Protein AF-A0A924C549-F1 (afdb_monomer_lite)

Sequence (255 aa):
GLKYELFNLVKAETLQNKDELIIRLKRIVLPNIKIVLTGKGKVGMGAKEMLDGMKMTQVSPSDFLNKIYSQPVYTQIDVLDYNKRTDNLQLDNGDFYINPTQYISDFEKYTKVADVFIAGHFYGNDAPFILTREMLLKSDCKIKVVADISCDTNGPVACTIKASTIADPIFGYLPATNSEVSYTHPGAVVVMSVDNLPCELPKDASEGFGEMFMKYVIPAFFNDDKDGILARAQITKDGKLTPRFAYLQDYVDGK

Radius of gyration: 20.81 Å; chains: 1; bounding box: 57×50×58 Å

Foldseek 3Di:
DPQVPQDDDDQLLVDQAPVRVLVRLCPGADFAFEEEEEDPDPQSVVVVVSCVSNVAAEDELVCQLPDGDRGHHYYYDYDPSFKAFPVRDDDDVVCCVVCQQRIETNLLSVQLRHQEYEYRHDDDPNHYQHADLVSLPDPSGNHQEYEYACLPQCPSHLQSPDADESVGQKWWAASVVRDTDHSNPPRTRIYGRHPPVCSSRVPVSVVVVVVCCVVPPVVCVVPVNVVCPVVVVDQDDPRDGDPVNVVCVCVVVVD

Structure (mmCIF, N/CA/C/O backbone):
data_AF-A0A924C549-F1
#
_entry.id   AF-A0A924C549-F1
#
loop_
_atom_site.group_PDB
_atom_site.id
_atom_site.type_symbol
_atom_site.label_atom_id
_atom_site.label_alt_id
_atom_site.label_comp_id
_atom_site.label_asym_id
_atom_site.label_entity_id
_atom_site.label_seq_id
_atom_site.pdbx_PDB_ins_code
_atom_site.Cartn_x
_atom_site.Cartn_y
_atom_site.Cartn_z
_atom_site.occupancy
_atom_site.B_iso_or_equiv
_atom_site.auth_seq_id
_atom_site.auth_comp_id
_atom_site.auth_asym_id
_atom_site.auth_atom_id
_atom_site.pdbx_PDB_model_num
ATOM 1 N N . GLY A 1 1 ? -9.778 -12.224 8.291 1.00 91.25 1 GLY A N 1
ATOM 2 C CA . GLY A 1 1 ? -9.596 -13.663 8.523 1.00 91.25 1 GLY A CA 1
ATOM 3 C C . GLY A 1 1 ? -8.791 -13.873 9.781 1.00 91.25 1 GLY A C 1
ATOM 4 O O . GLY A 1 1 ? -9.329 -13.632 10.850 1.00 91.25 1 GLY A O 1
ATOM 5 N N . LEU A 1 2 ? -7.505 -14.205 9.637 1.00 92.69 2 LEU A N 1
ATOM 6 C CA . LEU A 1 2 ? -6.631 -14.745 10.692 1.00 92.69 2 LEU A CA 1
ATOM 7 C C . LEU A 1 2 ? -6.657 -14.003 12.036 1.00 92.69 2 LEU A C 1
ATOM 9 O O . LEU A 1 2 ? -6.949 -14.625 13.046 1.00 92.69 2 LEU A O 1
ATOM 13 N N . LYS A 1 3 ? -6.430 -12.681 12.060 1.00 93.94 3 LYS A N 1
ATOM 14 C CA . LYS A 1 3 ? -6.370 -11.905 13.318 1.00 93.94 3 LYS A CA 1
ATOM 15 C C . LYS A 1 3 ? -7.621 -12.050 14.204 1.00 93.94 3 LYS A C 1
ATOM 17 O O . LYS A 1 3 ? -7.514 -11.991 15.422 1.00 93.94 3 LYS A O 1
ATOM 22 N N . TYR A 1 4 ? -8.790 -12.171 13.582 1.00 94.62 4 TYR A N 1
ATOM 23 C CA . TYR A 1 4 ? -10.094 -12.134 14.250 1.00 94.62 4 TYR A CA 1
ATOM 24 C C . TYR A 1 4 ? -10.895 -13.427 14.055 1.00 94.62 4 TYR A C 1
ATOM 26 O O . TYR A 1 4 ? -12.080 -13.451 14.361 1.00 94.62 4 TYR A O 1
ATOM 34 N N . GLU A 1 5 ? -10.283 -14.456 13.461 1.00 93.75 5 GLU A N 1
ATOM 35 C CA . GLU A 1 5 ? -10.901 -15.763 13.192 1.00 93.75 5 GLU A CA 1
ATOM 36 C C . GLU A 1 5 ? -12.244 -15.697 12.428 1.00 93.75 5 GLU A C 1
ATOM 38 O O . GLU A 1 5 ? -13.093 -16.573 12.535 1.00 93.75 5 GLU A O 1
ATOM 43 N N . LEU A 1 6 ? -12.443 -14.654 11.611 1.00 93.75 6 LEU A N 1
ATOM 44 C CA . LEU A 1 6 ? -13.744 -14.375 10.977 1.00 93.75 6 LEU A CA 1
ATOM 45 C C . LEU A 1 6 ? -14.068 -15.278 9.781 1.00 93.75 6 LEU A C 1
ATOM 47 O O . LEU A 1 6 ? -15.230 -15.517 9.471 1.00 93.75 6 LEU A O 1
ATOM 51 N N . PHE A 1 7 ? -13.043 -15.693 9.042 1.00 93.56 7 PHE A N 1
ATOM 52 C CA . PHE A 1 7 ? -13.176 -16.496 7.830 1.00 93.56 7 PHE A CA 1
ATOM 53 C C . PHE A 1 7 ? -11.830 -17.109 7.461 1.00 93.56 7 PHE A C 1
ATOM 55 O O . PHE A 1 7 ? -10.775 -16.553 7.792 1.00 93.56 7 PHE A O 1
ATOM 62 N N . ASN A 1 8 ? -11.890 -18.203 6.705 1.00 90.31 8 ASN A N 1
ATOM 63 C CA . ASN A 1 8 ? -10.742 -18.801 6.046 1.00 90.31 8 ASN A CA 1
ATOM 64 C C . ASN A 1 8 ? -10.829 -18.552 4.536 1.00 90.31 8 ASN A C 1
ATOM 66 O O . ASN A 1 8 ? -11.883 -18.751 3.930 1.00 90.31 8 ASN A O 1
ATOM 70 N N . LEU A 1 9 ? -9.725 -18.121 3.939 1.00 90.75 9 LEU A N 1
ATOM 71 C CA . LEU A 1 9 ? -9.578 -17.958 2.498 1.00 90.75 9 LEU A CA 1
ATOM 72 C C . LEU A 1 9 ? -8.351 -18.765 2.094 1.00 90.75 9 LEU A C 1
ATOM 74 O O . LEU A 1 9 ? -7.314 -18.678 2.747 1.00 90.75 9 LEU A O 1
ATOM 78 N N . VAL A 1 10 ? -8.479 -19.573 1.046 1.00 90.31 10 VAL A N 1
ATOM 79 C CA . VAL A 1 10 ? -7.321 -20.295 0.514 1.00 90.31 10 VAL A CA 1
ATOM 80 C C . VAL A 1 10 ? -6.278 -19.310 -0.019 1.00 90.31 10 VAL A C 1
ATOM 82 O O . VAL A 1 10 ? -6.622 -18.185 -0.388 1.00 90.31 10 VAL A O 1
ATOM 85 N N . LYS A 1 11 ? -5.021 -19.742 -0.113 1.00 89.31 11 LYS A N 1
ATOM 86 C CA . LYS A 1 11 ? -3.977 -18.930 -0.744 1.00 89.31 11 LYS A CA 1
ATOM 87 C C . LYS A 1 11 ? -4.307 -18.662 -2.213 1.00 89.31 11 LYS A C 1
ATOM 89 O O . LYS A 1 11 ? -4.828 -19.553 -2.894 1.00 89.31 11 LYS A O 1
ATOM 94 N N . ALA A 1 12 ? -4.006 -17.456 -2.689 1.00 91.19 12 ALA A N 1
ATOM 95 C CA . ALA A 1 12 ? -4.303 -17.061 -4.061 1.00 91.19 12 ALA A CA 1
ATOM 96 C C . ALA A 1 12 ? -3.488 -17.885 -5.069 1.00 91.19 12 ALA A C 1
ATOM 98 O O . ALA A 1 12 ? -4.057 -18.310 -6.070 1.00 91.19 12 ALA A O 1
ATOM 99 N N . GLU A 1 13 ? -2.249 -18.262 -4.728 1.00 87.06 13 GLU A N 1
ATOM 100 C CA . GLU A 1 13 ? -1.402 -19.145 -5.552 1.00 87.06 13 GLU A CA 1
ATOM 101 C C . GLU A 1 13 ? -2.037 -20.512 -5.886 1.00 87.06 13 GLU A C 1
ATOM 103 O O . GLU A 1 13 ? -1.639 -21.173 -6.843 1.00 87.06 13 GLU A O 1
ATOM 108 N N . THR A 1 14 ? -3.033 -20.955 -5.107 1.00 90.50 14 THR A N 1
ATOM 109 C CA . THR A 1 14 ? -3.749 -22.227 -5.338 1.00 90.50 14 THR A CA 1
ATOM 110 C C . THR A 1 14 ? -4.932 -22.096 -6.301 1.00 90.50 14 THR A C 1
ATOM 112 O O . THR A 1 14 ? -5.610 -23.085 -6.589 1.00 90.50 14 THR A O 1
ATOM 115 N N . LEU A 1 15 ? -5.218 -20.879 -6.762 1.00 92.50 15 LEU A N 1
ATOM 116 C CA . LEU A 1 15 ? -6.314 -20.550 -7.668 1.00 92.50 15 LEU A CA 1
ATOM 117 C C . LEU A 1 15 ? -5.815 -20.498 -9.105 1.00 92.50 15 LEU A C 1
ATOM 119 O O . LEU A 1 15 ? -4.659 -20.179 -9.369 1.00 92.50 15 LEU A O 1
ATOM 123 N N . GLN A 1 16 ? -6.702 -20.782 -10.054 1.00 90.81 16 GLN A N 1
ATOM 124 C CA . GLN A 1 16 ? -6.332 -20.782 -11.466 1.00 90.81 16 GLN A CA 1
ATOM 125 C C . GLN A 1 16 ? -6.085 -19.380 -12.015 1.00 90.81 16 GLN A C 1
ATOM 127 O O . GLN A 1 16 ? -5.255 -19.217 -12.910 1.00 90.81 16 GLN A O 1
ATOM 132 N N . ASN A 1 17 ? -6.864 -18.403 -11.548 1.00 92.12 17 ASN A N 1
ATOM 133 C CA . ASN A 1 17 ? -6.815 -17.031 -12.027 1.00 92.12 17 ASN A CA 1
ATOM 134 C C . ASN A 1 17 ? -7.483 -16.048 -11.053 1.00 92.12 17 ASN A C 1
ATOM 136 O O . ASN A 1 17 ? -8.135 -16.429 -10.071 1.00 92.12 17 ASN A O 1
ATOM 140 N N . LYS A 1 18 ? -7.368 -14.761 -11.380 1.00 92.81 18 LYS A N 1
ATOM 141 C CA . LYS A 1 18 ? -8.035 -13.661 -10.673 1.00 92.81 18 LYS A CA 1
ATOM 142 C C . LYS A 1 18 ? -9.558 -13.828 -10.564 1.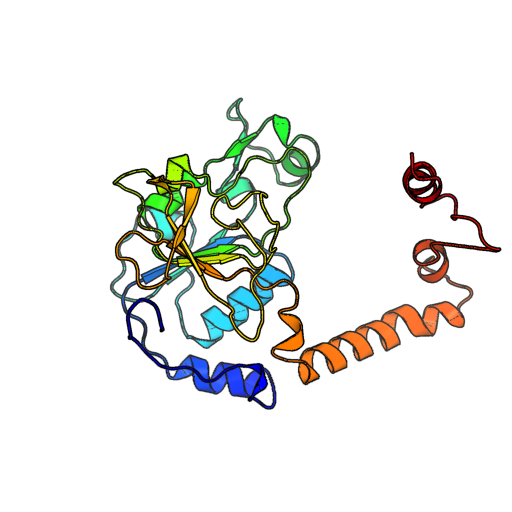00 92.81 18 LYS A C 1
ATOM 144 O O . LYS A 1 18 ? -10.133 -13.511 -9.523 1.00 92.81 18 LYS A O 1
ATOM 149 N N . ASP A 1 19 ? -10.233 -14.320 -11.601 1.00 93.25 19 ASP A N 1
ATOM 150 C CA . ASP A 1 19 ? -11.698 -14.461 -11.585 1.00 93.25 19 ASP A CA 1
ATOM 151 C C . ASP A 1 19 ? -12.162 -15.463 -10.520 1.00 93.25 19 ASP A C 1
ATOM 153 O O . ASP A 1 19 ? -13.130 -15.215 -9.792 1.00 93.25 19 ASP A O 1
ATOM 157 N N . GLU A 1 20 ? -11.437 -16.571 -10.364 1.00 94.81 20 GLU A N 1
ATOM 158 C CA . GLU A 1 20 ? -11.688 -17.552 -9.313 1.00 94.81 20 GLU A CA 1
ATOM 159 C C . GLU A 1 20 ? -11.471 -16.960 -7.912 1.00 94.81 20 GLU A C 1
ATOM 161 O O . GLU A 1 20 ? -12.276 -17.209 -7.004 1.00 94.81 20 GLU A O 1
ATOM 166 N N . LEU A 1 21 ? -10.441 -16.122 -7.739 1.00 94.56 21 LEU A N 1
ATOM 167 C CA . LEU A 1 21 ? -10.219 -15.370 -6.500 1.00 94.56 21 LEU A CA 1
ATOM 168 C C . LEU A 1 21 ? -11.413 -14.472 -6.182 1.00 94.56 21 LEU A C 1
ATOM 170 O O . LEU A 1 21 ? -11.965 -14.551 -5.082 1.00 94.56 21 LEU A O 1
ATOM 174 N N . ILE A 1 22 ? -11.876 -13.684 -7.152 1.00 94.31 22 ILE A N 1
ATOM 175 C CA . ILE A 1 22 ? -13.033 -12.797 -6.986 1.00 94.31 22 ILE A CA 1
ATOM 176 C C . ILE A 1 22 ? -14.292 -13.597 -6.619 1.00 94.31 22 ILE A C 1
ATOM 178 O O . ILE A 1 22 ? -15.054 -13.179 -5.745 1.00 94.31 22 ILE A O 1
ATOM 182 N N . ILE A 1 23 ? -14.523 -14.768 -7.225 1.00 94.81 23 ILE A N 1
ATOM 183 C CA . ILE A 1 23 ? -15.657 -15.645 -6.876 1.00 94.81 23 ILE A CA 1
ATOM 184 C C . ILE A 1 23 ? -15.608 -16.067 -5.402 1.00 94.81 23 ILE A C 1
ATOM 186 O O . ILE A 1 23 ? -16.654 -16.119 -4.747 1.00 94.81 23 ILE A O 1
ATOM 190 N N . ARG A 1 24 ? -14.419 -16.360 -4.865 1.00 93.88 24 ARG A N 1
ATOM 191 C CA . ARG A 1 24 ? -14.241 -16.742 -3.454 1.00 93.88 24 ARG A CA 1
ATOM 192 C C . ARG A 1 24 ? -14.393 -15.539 -2.525 1.00 93.88 24 ARG A C 1
ATOM 194 O O . ARG A 1 24 ? -15.115 -15.642 -1.535 1.00 93.88 24 ARG A O 1
ATOM 201 N N . LEU A 1 25 ? -13.815 -14.393 -2.886 1.00 94.50 25 LEU A N 1
ATOM 202 C CA . LEU A 1 25 ? -13.941 -13.133 -2.146 1.00 94.50 25 LEU A CA 1
ATOM 203 C C . LEU A 1 25 ? -15.405 -12.697 -1.980 1.00 94.50 25 LEU A C 1
ATOM 205 O O . LEU A 1 25 ? -15.805 -12.303 -0.887 1.00 94.50 25 LEU A O 1
ATOM 209 N N . LYS A 1 26 ? -16.240 -12.872 -3.015 1.00 94.12 26 LYS A N 1
ATOM 210 C CA . LYS A 1 26 ? -17.685 -12.557 -2.988 1.00 94.12 26 LYS A CA 1
ATOM 211 C C . LYS A 1 26 ? -18.490 -13.306 -1.921 1.00 94.12 26 LYS A C 1
ATOM 213 O O . LYS A 1 26 ? -19.620 -12.905 -1.643 1.00 94.12 26 LYS A O 1
ATOM 218 N N . ARG A 1 27 ? -17.974 -14.420 -1.389 1.00 93.25 27 ARG A N 1
ATOM 219 C CA . ARG A 1 27 ? -18.657 -15.255 -0.383 1.00 93.25 27 ARG A CA 1
ATOM 220 C C . ARG A 1 27 ? -18.365 -14.813 1.049 1.00 93.25 27 ARG A C 1
ATOM 222 O O . ARG A 1 27 ? -19.022 -15.292 1.968 1.00 93.25 27 ARG A O 1
ATOM 229 N N . ILE A 1 28 ? -17.378 -13.941 1.244 1.00 93.50 28 ILE A N 1
ATOM 230 C CA . ILE A 1 28 ? -16.971 -13.477 2.567 1.00 93.50 28 ILE A CA 1
ATOM 231 C C . ILE A 1 28 ? -17.963 -12.423 3.056 1.00 93.50 28 ILE A C 1
ATOM 233 O O . ILE A 1 28 ? -18.225 -11.435 2.375 1.00 93.50 28 ILE A O 1
ATOM 237 N N . VAL A 1 29 ? -18.472 -12.618 4.271 1.00 91.56 29 VAL A N 1
ATOM 238 C CA . VAL A 1 29 ? -19.253 -11.609 4.989 1.00 91.56 29 VAL A CA 1
ATOM 239 C C . VAL A 1 29 ? -18.323 -10.913 5.973 1.00 91.56 29 VAL A C 1
ATOM 241 O O . VAL A 1 29 ? -17.778 -11.544 6.878 1.00 91.56 29 VAL A O 1
ATOM 244 N N . LEU A 1 30 ? -18.114 -9.613 5.775 1.00 93.25 30 LEU A N 1
ATOM 245 C CA . LEU A 1 30 ? -17.305 -8.796 6.672 1.00 93.25 30 LEU A CA 1
ATOM 246 C C . LEU A 1 30 ? -18.186 -8.122 7.732 1.00 93.25 30 LEU A C 1
ATOM 248 O O . LEU A 1 30 ? -19.303 -7.705 7.415 1.00 93.25 30 LEU A O 1
ATOM 252 N N . PRO A 1 31 ? -17.683 -7.959 8.969 1.00 94.19 31 PRO A N 1
ATOM 253 C CA . PRO A 1 31 ? -18.307 -7.072 9.939 1.00 94.19 31 PRO A CA 1
ATOM 254 C C . PRO A 1 31 ? -18.186 -5.609 9.489 1.00 94.19 31 PRO A C 1
ATOM 256 O O . PRO A 1 31 ? -17.565 -5.295 8.472 1.00 94.19 31 PRO A O 1
ATOM 259 N N . ASN A 1 32 ? -18.763 -4.699 10.272 1.00 94.44 32 ASN A N 1
ATOM 260 C CA . ASN A 1 32 ? -18.754 -3.263 9.993 1.00 94.44 32 ASN A CA 1
ATOM 261 C C . ASN A 1 32 ? -17.359 -2.677 10.223 1.00 94.44 32 ASN A C 1
ATOM 263 O O . ASN A 1 32 ? -17.087 -2.107 11.276 1.00 94.44 32 ASN A O 1
ATOM 267 N N . ILE A 1 33 ? -16.484 -2.860 9.238 1.00 97.19 33 ILE A N 1
ATOM 268 C CA . ILE A 1 33 ? -15.115 -2.352 9.236 1.00 97.19 33 ILE A CA 1
ATOM 269 C C . ILE A 1 33 ? -14.951 -1.225 8.227 1.00 97.19 33 ILE A C 1
ATOM 271 O O . ILE A 1 33 ? -15.616 -1.180 7.186 1.00 97.19 33 ILE A O 1
ATOM 275 N N . LYS A 1 34 ? -14.018 -0.334 8.536 1.00 98.69 34 LYS A N 1
ATOM 276 C CA . LYS A 1 34 ? -13.586 0.761 7.678 1.00 98.69 34 LYS A CA 1
ATOM 277 C C . LYS A 1 34 ? -12.177 0.499 7.165 1.00 98.69 34 LYS A C 1
ATOM 279 O O . LYS A 1 34 ? -11.237 0.379 7.951 1.00 98.69 34 LYS A O 1
ATOM 284 N N . ILE A 1 35 ? -12.029 0.456 5.843 1.00 98.81 35 ILE A N 1
ATOM 285 C CA . ILE A 1 35 ? -10.734 0.278 5.178 1.00 98.81 35 ILE A CA 1
ATOM 286 C C . ILE A 1 35 ? -10.315 1.589 4.512 1.00 98.81 35 ILE A C 1
ATOM 288 O O . ILE A 1 35 ? -11.048 2.139 3.691 1.00 98.81 35 ILE A O 1
ATOM 292 N N . VAL A 1 36 ? -9.131 2.092 4.852 1.00 98.88 36 VAL A N 1
ATOM 293 C CA . VAL A 1 36 ? -8.505 3.201 4.124 1.00 98.88 36 VAL A CA 1
ATOM 294 C C . VAL A 1 36 ? -7.473 2.634 3.153 1.00 98.88 36 VAL A C 1
ATOM 296 O O . VAL A 1 36 ? -6.552 1.930 3.559 1.00 98.88 36 VAL A O 1
ATOM 299 N N . LEU A 1 37 ? -7.646 2.910 1.863 1.00 98.81 37 LEU A N 1
ATOM 300 C CA . LEU A 1 37 ? -6.738 2.511 0.789 1.00 98.81 37 LEU A CA 1
ATOM 301 C C . LEU A 1 37 ? -6.054 3.758 0.233 1.00 98.81 37 LEU A C 1
ATOM 303 O O . LEU A 1 37 ? -6.730 4.699 -0.172 1.00 98.81 37 LEU A O 1
ATOM 307 N N . THR A 1 38 ? -4.726 3.765 0.184 1.00 98.19 38 THR A N 1
ATOM 308 C CA . THR A 1 38 ? -3.965 4.861 -0.442 1.00 98.19 38 THR A CA 1
ATOM 309 C C . THR A 1 38 ? -3.583 4.532 -1.879 1.00 98.19 38 THR A C 1
ATOM 311 O O . THR A 1 38 ? -3.322 3.376 -2.209 1.00 98.19 38 THR A O 1
ATOM 314 N N . GLY A 1 39 ? -3.501 5.569 -2.712 1.00 95.81 39 GLY A N 1
ATOM 315 C CA . GLY A 1 39 ? -2.996 5.494 -4.078 1.00 95.81 39 GLY A CA 1
ATOM 316 C C . GLY A 1 39 ? -4.082 5.223 -5.118 1.00 95.81 39 GLY A C 1
ATOM 317 O O . GLY A 1 39 ? -4.947 4.363 -4.953 1.00 95.81 39 GLY A O 1
ATOM 318 N N . LYS A 1 40 ? -4.012 5.962 -6.230 1.00 95.62 40 LYS A N 1
ATOM 319 C CA . LYS A 1 40 ? -4.902 5.828 -7.401 1.00 95.62 40 LYS A CA 1
ATOM 320 C C . LYS A 1 40 ? -4.183 5.317 -8.658 1.00 95.62 40 LYS A C 1
ATOM 322 O O . LYS A 1 40 ? -4.756 5.299 -9.742 1.00 95.62 40 LYS A O 1
ATOM 327 N N . GLY A 1 41 ? -2.924 4.898 -8.512 1.00 94.00 41 GLY A N 1
ATOM 328 C CA . GLY A 1 41 ? -2.155 4.230 -9.563 1.00 94.00 41 GLY A CA 1
ATOM 329 C C . GLY A 1 41 ? -2.523 2.750 -9.719 1.00 94.00 41 GLY A C 1
ATOM 330 O O . GLY A 1 41 ? -3.470 2.261 -9.107 1.00 94.00 41 GLY A O 1
ATOM 331 N N . LYS A 1 42 ? -1.736 2.008 -10.510 1.00 92.81 42 LYS A N 1
ATOM 332 C CA . LYS A 1 42 ? -1.996 0.589 -10.829 1.00 92.81 42 LYS A CA 1
ATOM 333 C C . LYS A 1 42 ? -2.171 -0.293 -9.585 1.00 92.81 42 LYS A C 1
ATOM 335 O O . LYS A 1 42 ? -3.104 -1.084 -9.539 1.00 92.81 42 LYS A O 1
ATOM 340 N N . VAL A 1 43 ? -1.308 -0.120 -8.581 1.00 93.56 43 VAL A N 1
ATOM 341 C CA . VAL A 1 43 ? -1.341 -0.897 -7.330 1.00 93.56 43 VAL A CA 1
ATOM 342 C C . VAL A 1 43 ? -2.631 -0.633 -6.552 1.00 93.56 43 VAL A C 1
ATOM 344 O O . VAL A 1 43 ? -3.389 -1.562 -6.281 1.00 93.56 43 VAL A O 1
ATOM 347 N N . GLY A 1 44 ? -2.926 0.637 -6.257 1.00 96.44 44 GLY A N 1
ATOM 348 C CA . GLY A 1 44 ? -4.163 1.019 -5.576 1.00 96.44 44 GLY A CA 1
ATOM 349 C C . GLY A 1 44 ? -5.421 0.588 -6.336 1.00 96.44 44 GLY A C 1
ATOM 350 O O . GLY A 1 44 ? -6.374 0.114 -5.725 1.00 96.44 44 GLY A O 1
ATOM 351 N N . MET A 1 45 ? -5.419 0.657 -7.670 1.00 96.94 45 MET A N 1
ATOM 352 C CA . MET A 1 45 ? -6.537 0.166 -8.483 1.00 96.94 45 MET A CA 1
ATOM 353 C C . MET A 1 45 ? -6.704 -1.359 -8.422 1.00 96.94 45 MET A C 1
ATOM 355 O O . MET A 1 45 ? -7.838 -1.827 -8.365 1.00 96.94 45 MET A O 1
ATOM 359 N N . GLY A 1 46 ? -5.613 -2.128 -8.363 1.00 95.19 46 GLY A N 1
ATOM 360 C CA . GLY A 1 46 ? -5.672 -3.577 -8.139 1.00 95.19 46 GLY A CA 1
ATOM 361 C C . GLY A 1 46 ? -6.240 -3.933 -6.760 1.00 95.19 46 GLY A C 1
ATOM 362 O O . GLY A 1 46 ? -7.117 -4.786 -6.647 1.00 95.19 46 GLY A O 1
ATOM 363 N N . ALA A 1 47 ? -5.824 -3.222 -5.707 1.00 97.00 47 ALA A N 1
ATOM 364 C CA . ALA A 1 47 ? -6.400 -3.393 -4.371 1.00 97.00 47 ALA A CA 1
ATOM 365 C C . ALA A 1 47 ? -7.895 -3.026 -4.336 1.00 97.00 47 ALA A C 1
ATOM 367 O O . ALA A 1 47 ? -8.704 -3.748 -3.749 1.00 97.00 47 ALA A O 1
ATOM 368 N N . LYS A 1 48 ? -8.282 -1.936 -5.012 1.00 97.88 48 LYS A N 1
ATOM 369 C CA . LYS A 1 48 ? -9.684 -1.543 -5.191 1.00 97.88 48 LYS A CA 1
ATOM 370 C C . LYS A 1 48 ? -10.499 -2.634 -5.891 1.00 97.88 48 LYS A C 1
ATOM 372 O O . LYS A 1 48 ? -11.596 -2.931 -5.430 1.00 97.88 48 LYS A O 1
ATOM 377 N N . GLU A 1 49 ? -9.969 -3.263 -6.939 1.00 96.50 49 GLU A N 1
ATOM 378 C CA . GLU A 1 49 ? -10.649 -4.365 -7.635 1.00 96.50 49 GLU A CA 1
ATOM 379 C C . GLU A 1 49 ? -10.983 -5.522 -6.679 1.00 96.50 49 GLU A C 1
ATOM 381 O O . GLU A 1 49 ? -12.078 -6.084 -6.743 1.00 96.50 49 GLU A O 1
ATOM 386 N N . MET A 1 50 ? -10.087 -5.842 -5.739 1.00 96.06 50 MET A N 1
ATOM 387 C CA . MET A 1 50 ? -10.343 -6.873 -4.726 1.00 96.06 50 MET A CA 1
ATOM 388 C C . MET A 1 50 ? -11.436 -6.448 -3.735 1.00 96.06 50 MET A C 1
ATOM 390 O O . MET A 1 50 ? -12.331 -7.241 -3.439 1.00 96.06 50 MET A O 1
ATOM 394 N N . LEU A 1 51 ? -11.414 -5.197 -3.261 1.00 97.50 51 LEU A N 1
ATOM 395 C CA . LEU A 1 51 ? -12.441 -4.648 -2.358 1.00 97.50 51 LEU A CA 1
ATOM 396 C C . LEU A 1 51 ? -13.827 -4.598 -3.022 1.00 97.50 51 LEU A C 1
ATOM 398 O O . LEU A 1 51 ? -14.829 -4.975 -2.407 1.00 97.50 51 LEU A O 1
ATOM 402 N N . ASP A 1 52 ? -13.880 -4.201 -4.294 1.00 96.69 52 ASP A N 1
ATOM 403 C CA . ASP A 1 52 ? -15.096 -4.231 -5.112 1.00 96.69 52 ASP A CA 1
ATOM 404 C C . ASP A 1 52 ? -15.572 -5.675 -5.333 1.00 96.69 52 ASP A C 1
ATOM 406 O O . ASP A 1 52 ? -16.765 -5.972 -5.223 1.00 96.69 52 ASP A O 1
ATOM 410 N N . GLY A 1 53 ? -14.639 -6.604 -5.566 1.00 94.00 53 GLY A N 1
ATOM 411 C CA . GLY A 1 53 ? -14.899 -8.041 -5.629 1.00 94.00 53 GLY A CA 1
ATOM 412 C C . GLY A 1 53 ? -15.538 -8.583 -4.347 1.00 94.00 53 GLY A C 1
ATOM 413 O O . GLY A 1 53 ? -16.453 -9.400 -4.418 1.00 94.00 53 GLY A O 1
ATOM 414 N N . MET A 1 54 ? -15.146 -8.069 -3.180 1.00 95.06 54 MET A N 1
ATOM 415 C CA . MET A 1 54 ? -15.764 -8.372 -1.881 1.00 95.06 54 MET A CA 1
ATOM 416 C C . MET A 1 54 ? -17.112 -7.664 -1.649 1.00 95.06 54 MET A C 1
ATOM 418 O O . MET A 1 54 ? -17.709 -7.830 -0.587 1.00 95.06 54 MET A O 1
ATOM 422 N N . LYS A 1 55 ? -17.615 -6.893 -2.624 1.00 94.50 55 LYS A N 1
ATOM 423 C CA . LYS A 1 55 ? -18.847 -6.087 -2.540 1.00 94.50 55 LYS A CA 1
ATOM 424 C C . LYS A 1 55 ? -18.823 -5.037 -1.423 1.00 94.50 55 LYS A C 1
ATOM 426 O O . LYS A 1 55 ? -19.873 -4.674 -0.890 1.00 94.50 55 LYS A O 1
ATOM 431 N N . MET A 1 56 ? -17.642 -4.540 -1.057 1.00 96.69 56 MET A N 1
ATOM 432 C CA . MET A 1 56 ? -17.540 -3.436 -0.106 1.00 96.69 56 MET A CA 1
ATOM 433 C C . MET A 1 56 ? -17.987 -2.127 -0.758 1.00 96.69 56 MET A C 1
ATOM 435 O O . MET A 1 56 ? -17.696 -1.865 -1.923 1.00 96.69 56 MET A O 1
ATOM 439 N N . THR A 1 57 ? -18.685 -1.280 -0.002 1.00 97.69 57 THR A N 1
ATOM 440 C CA . THR A 1 57 ? -19.139 0.015 -0.528 1.00 97.69 57 THR A CA 1
ATOM 441 C C . THR A 1 57 ? -18.009 1.037 -0.455 1.00 97.69 57 THR A C 1
ATOM 443 O O . THR A 1 57 ? -17.499 1.319 0.631 1.00 97.69 57 THR A O 1
ATOM 446 N N . GLN A 1 58 ? -17.646 1.623 -1.598 1.00 98.50 58 GLN A N 1
ATOM 447 C CA . GLN A 1 58 ? -16.755 2.779 -1.629 1.00 98.50 58 GLN A CA 1
ATOM 448 C C . GLN A 1 58 ? -17.512 4.040 -1.199 1.00 98.50 58 GLN A C 1
ATOM 450 O O . GLN A 1 58 ? -18.600 4.318 -1.702 1.00 98.50 58 GLN A O 1
ATOM 455 N N . VAL A 1 59 ? -16.922 4.824 -0.303 1.00 98.69 59 VAL A N 1
ATOM 456 C CA . VAL A 1 59 ? -17.452 6.119 0.148 1.00 98.69 59 VAL A CA 1
ATOM 457 C C . VAL A 1 59 ? -16.419 7.224 -0.070 1.00 98.69 59 VAL A C 1
ATOM 459 O O . VAL A 1 59 ? -15.237 6.948 -0.277 1.00 98.69 59 VAL A O 1
ATOM 462 N N . SER A 1 60 ? -16.855 8.487 -0.044 1.00 98.62 60 SER A N 1
ATOM 463 C CA . SER A 1 60 ? -15.932 9.621 -0.170 1.00 98.62 60 SER A CA 1
ATOM 464 C C . SER A 1 60 ? -15.037 9.751 1.074 1.00 98.62 60 SER A C 1
ATOM 466 O O . SER A 1 60 ? -15.445 9.327 2.159 1.00 98.62 60 SER A O 1
ATOM 468 N N . PRO A 1 61 ? -13.849 10.381 0.979 1.00 98.56 61 PRO A N 1
ATOM 469 C CA . PRO A 1 61 ? -12.985 10.600 2.142 1.00 98.56 61 PRO A CA 1
ATOM 470 C C . PRO A 1 61 ? -13.684 11.366 3.275 1.00 98.56 61 PRO A C 1
ATOM 472 O O . PRO A 1 61 ? -13.573 10.988 4.440 1.00 98.56 61 PRO A O 1
ATOM 475 N N . SER A 1 62 ? -14.477 12.389 2.939 1.00 98.38 62 SER A N 1
ATOM 476 C CA . SER A 1 62 ? -15.264 13.142 3.925 1.00 98.38 62 SER A CA 1
ATOM 477 C C . SER A 1 62 ? -16.304 12.259 4.621 1.00 98.38 62 SER A C 1
ATOM 479 O O . SER A 1 62 ? -16.391 12.232 5.848 1.00 98.38 62 SER A O 1
ATOM 481 N N . ASP A 1 63 ? -17.058 11.471 3.855 1.00 98.56 63 ASP A N 1
ATOM 482 C CA . ASP A 1 63 ? -18.065 10.563 4.400 1.00 98.56 63 ASP A CA 1
ATOM 483 C C . ASP A 1 63 ? -17.441 9.431 5.226 1.00 98.56 63 ASP A C 1
ATOM 485 O O . ASP A 1 63 ? -18.016 8.992 6.224 1.00 98.56 63 ASP A O 1
ATOM 489 N N . PHE A 1 64 ? -16.255 8.960 4.842 1.00 98.75 64 PHE A N 1
ATOM 490 C CA . PHE A 1 64 ? -15.494 7.962 5.585 1.00 98.75 64 PHE A CA 1
ATOM 491 C C . PHE A 1 64 ? -15.095 8.466 6.976 1.00 98.75 64 PHE A C 1
ATOM 493 O O . PHE A 1 64 ? -15.197 7.718 7.952 1.00 98.75 64 PHE A O 1
ATOM 500 N N . LEU A 1 65 ? -14.680 9.732 7.075 1.00 98.62 65 LEU A N 1
ATOM 501 C CA . LEU A 1 65 ? -14.273 10.368 8.329 1.00 98.62 65 LEU A CA 1
ATOM 502 C C . LEU A 1 65 ? -15.470 10.707 9.227 1.00 98.62 65 LEU A C 1
ATOM 504 O O . LEU A 1 65 ? -15.386 10.532 10.440 1.00 98.62 65 LEU A O 1
ATOM 508 N N . ASN A 1 66 ? -16.587 11.144 8.639 1.00 98.38 66 ASN A N 1
ATOM 509 C CA . ASN A 1 66 ? -17.670 11.785 9.390 1.00 98.38 66 ASN A CA 1
ATOM 510 C C . ASN A 1 66 ? -18.913 10.910 9.632 1.00 98.38 66 ASN A C 1
ATOM 512 O O . ASN A 1 66 ? -19.718 11.240 10.501 1.00 98.38 66 ASN A O 1
ATOM 516 N N . LYS A 1 67 ? -19.108 9.805 8.897 1.00 98.06 67 LYS A N 1
ATOM 517 C CA . LYS A 1 67 ? -20.307 8.950 9.027 1.00 98.06 67 LYS A CA 1
ATOM 518 C C . LYS A 1 67 ? -20.016 7.626 9.727 1.00 98.06 67 LYS A C 1
ATOM 520 O O . LYS A 1 67 ? -18.913 7.085 9.646 1.00 98.06 67 LYS A O 1
ATOM 525 N N . ILE A 1 68 ? -21.031 7.071 10.383 1.00 95.88 68 ILE A N 1
ATOM 526 C CA . ILE A 1 68 ? -21.024 5.707 10.930 1.00 95.88 68 ILE A CA 1
ATOM 527 C C . ILE A 1 68 ? -21.794 4.809 9.960 1.00 95.88 68 ILE A C 1
ATOM 529 O O . ILE A 1 68 ? -22.835 5.210 9.446 1.00 95.88 68 ILE A O 1
ATOM 533 N N . TYR A 1 69 ? -21.286 3.601 9.717 1.00 96.94 69 TYR A N 1
ATOM 534 C CA . TYR A 1 69 ? -21.882 2.648 8.785 1.00 96.94 69 TYR A CA 1
ATOM 535 C C . TYR A 1 69 ? -22.251 1.354 9.497 1.00 96.94 69 TYR A C 1
ATOM 537 O O . TYR A 1 69 ? -21.521 0.876 10.363 1.00 96.94 69 TYR A O 1
ATOM 545 N N . SER A 1 70 ? -23.374 0.772 9.087 1.00 96.12 70 SER A N 1
ATOM 546 C CA . SER A 1 70 ? -23.837 -0.549 9.517 1.00 96.12 70 SER A CA 1
ATOM 547 C C . SER A 1 70 ? -23.403 -1.668 8.562 1.00 96.12 70 SER A C 1
ATOM 549 O O . SER A 1 70 ? -24.005 -2.737 8.570 1.00 96.12 70 SER A O 1
ATOM 551 N N . GLN A 1 71 ? -22.421 -1.393 7.702 1.00 96.69 71 GLN A N 1
ATOM 552 C CA . GLN A 1 71 ? -21.879 -2.304 6.696 1.00 96.69 71 GLN A CA 1
ATOM 553 C C . GLN A 1 71 ? -20.386 -2.000 6.477 1.00 96.69 71 GLN A C 1
ATOM 555 O O . GLN A 1 71 ? -19.955 -0.883 6.791 1.00 96.69 71 GLN A O 1
ATOM 560 N N . PRO A 1 72 ? -19.592 -2.939 5.933 1.00 97.75 72 PRO A N 1
ATOM 561 C CA . PRO A 1 72 ? -18.201 -2.679 5.578 1.00 97.75 72 PRO A CA 1
ATOM 562 C C . PRO A 1 72 ? -18.099 -1.612 4.481 1.00 97.75 72 PRO A C 1
ATOM 564 O O . PRO A 1 72 ? -18.756 -1.696 3.438 1.00 97.75 72 PRO A O 1
ATOM 567 N N . VAL A 1 73 ? -17.236 -0.621 4.699 1.00 98.69 73 VAL A N 1
ATOM 568 C CA . VAL A 1 73 ? -16.963 0.444 3.726 1.00 98.69 73 VAL A CA 1
ATOM 569 C C . VAL A 1 73 ? -15.470 0.642 3.538 1.00 98.69 73 VAL A C 1
ATOM 571 O O . VAL A 1 73 ? -14.665 0.360 4.430 1.00 98.69 73 VAL A O 1
ATOM 574 N N . TYR A 1 74 ? -15.096 1.185 2.388 1.00 98.81 74 TYR A N 1
ATOM 575 C CA . TYR A 1 74 ? -13.737 1.652 2.167 1.00 98.81 74 TYR A CA 1
ATOM 576 C C . TYR A 1 74 ? -13.715 3.033 1.520 1.00 98.81 74 TYR A C 1
ATOM 578 O O . TYR A 1 74 ? -14.676 3.458 0.880 1.00 98.81 74 TYR A O 1
ATOM 586 N N . THR A 1 75 ? -12.604 3.740 1.689 1.00 98.81 75 THR A N 1
ATOM 587 C CA . THR A 1 75 ? -12.286 4.942 0.915 1.00 98.81 75 THR A CA 1
ATOM 588 C C . THR A 1 75 ? -10.953 4.740 0.211 1.00 98.81 75 THR A C 1
ATOM 590 O O . THR A 1 75 ? -10.049 4.109 0.763 1.00 98.81 75 THR A O 1
ATOM 593 N N . GLN A 1 76 ? -10.835 5.271 -1.004 1.00 98.69 76 GLN A N 1
ATOM 594 C CA . GLN A 1 76 ? -9.576 5.323 -1.738 1.00 98.69 76 GLN A CA 1
ATOM 595 C C . GLN A 1 76 ? -9.105 6.774 -1.772 1.00 98.69 76 GLN A C 1
ATOM 597 O O . GLN A 1 76 ? -9.738 7.620 -2.408 1.00 98.69 76 GLN A O 1
ATOM 602 N N . ILE A 1 77 ? -8.011 7.043 -1.073 1.00 98.44 77 ILE A N 1
ATOM 603 C CA . ILE A 1 77 ? -7.464 8.381 -0.864 1.00 98.44 77 ILE A CA 1
ATOM 604 C C . ILE A 1 77 ? -6.206 8.599 -1.708 1.00 98.44 77 ILE A C 1
ATOM 606 O O . ILE A 1 77 ? -5.432 7.672 -1.962 1.00 98.44 77 ILE A O 1
ATOM 610 N N . ASP A 1 78 ? -6.026 9.830 -2.164 1.00 96.12 78 ASP A N 1
ATOM 611 C CA . ASP A 1 78 ? -4.884 10.290 -2.952 1.00 96.12 78 ASP A CA 1
ATOM 612 C C . ASP A 1 78 ? -3.964 11.201 -2.131 1.00 96.12 78 ASP A C 1
ATOM 614 O O . ASP A 1 78 ? -4.267 11.544 -0.993 1.00 96.12 78 ASP A O 1
ATOM 618 N N . VAL A 1 79 ? -2.830 11.598 -2.700 1.00 95.19 79 VAL A N 1
ATOM 619 C CA . VAL A 1 79 ? -1.728 12.244 -1.976 1.00 95.19 79 VAL A CA 1
ATOM 620 C C . VAL A 1 79 ? -2.128 13.476 -1.156 1.00 95.19 79 VAL A C 1
ATOM 622 O O . VAL A 1 79 ? -1.639 13.637 -0.041 1.00 95.19 79 VAL A O 1
ATOM 625 N N . LEU A 1 80 ? -3.063 14.297 -1.638 1.00 95.94 80 LEU A N 1
ATOM 626 C CA . LEU A 1 80 ? -3.555 15.484 -0.922 1.00 95.94 80 LEU A CA 1
ATOM 627 C C . LEU A 1 80 ? -4.680 15.191 0.080 1.00 95.94 80 LEU A C 1
ATOM 629 O O . LEU A 1 80 ? -5.005 16.028 0.917 1.00 95.94 80 LEU A O 1
ATOM 633 N N . ASP A 1 81 ? -5.264 13.994 0.053 1.00 97.38 81 ASP A N 1
ATOM 634 C CA . ASP A 1 81 ? -6.236 13.586 1.068 1.00 97.38 81 ASP A CA 1
ATOM 635 C C . ASP A 1 81 ? -5.551 13.301 2.416 1.00 97.38 81 ASP A C 1
ATOM 637 O O . ASP A 1 81 ? -6.221 13.326 3.456 1.00 97.38 81 ASP A O 1
ATOM 641 N N . TYR A 1 82 ? -4.241 13.016 2.409 1.00 96.56 82 TYR A N 1
ATOM 642 C CA . TYR A 1 82 ? -3.438 12.666 3.586 1.00 96.56 82 TYR A CA 1
ATOM 643 C C . TYR A 1 82 ? -2.132 13.459 3.743 1.00 96.56 82 TYR A C 1
ATOM 645 O O . TYR A 1 82 ? -1.374 13.178 4.669 1.00 96.56 82 TYR A O 1
ATOM 653 N N . ASN A 1 83 ? -1.891 14.472 2.912 1.00 96.81 83 ASN A N 1
ATOM 654 C CA . ASN A 1 83 ? -0.837 15.464 3.114 1.00 96.81 83 ASN A CA 1
ATOM 655 C C . ASN A 1 83 ? -1.435 16.865 3.061 1.00 96.81 83 ASN A C 1
ATOM 657 O O . ASN A 1 83 ? -2.341 17.131 2.275 1.00 96.81 83 ASN A O 1
ATOM 661 N N . LYS A 1 84 ? -0.893 17.776 3.865 1.00 96.00 84 LYS A N 1
ATOM 662 C CA . LYS A 1 84 ? -1.255 19.196 3.832 1.00 96.00 84 LYS A CA 1
ATOM 663 C C . LYS A 1 84 ? -0.011 20.060 3.803 1.00 96.00 84 LYS A C 1
ATOM 665 O O . LYS A 1 84 ? 0.976 19.740 4.466 1.00 96.00 84 LY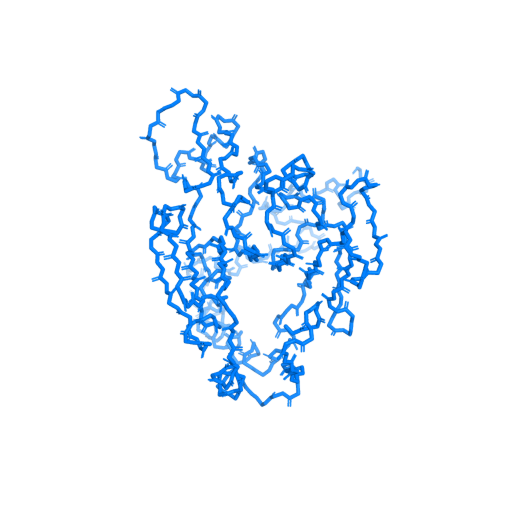S A O 1
ATOM 670 N N . ARG A 1 85 ? -0.068 21.165 3.064 1.00 95.94 85 ARG A N 1
ATOM 671 C CA . ARG A 1 85 ? 1.002 22.160 3.092 1.00 95.94 85 ARG A CA 1
ATOM 672 C C . ARG A 1 85 ? 1.086 22.812 4.464 1.00 95.94 85 ARG A C 1
ATOM 674 O O . ARG A 1 85 ? 0.072 23.070 5.112 1.00 95.94 85 ARG A O 1
ATOM 681 N N . THR A 1 86 ? 2.305 23.109 4.885 1.00 95.69 86 THR A N 1
ATOM 682 C CA . THR A 1 86 ? 2.599 23.792 6.155 1.00 95.69 86 THR A CA 1
ATOM 683 C C . THR A 1 86 ? 2.120 25.245 6.187 1.00 95.69 86 THR A C 1
ATOM 685 O O . THR A 1 86 ? 1.784 25.753 7.254 1.00 95.69 86 THR A O 1
ATOM 688 N N . ASP A 1 87 ? 2.023 25.892 5.025 1.00 95.25 87 ASP A N 1
ATOM 689 C CA . ASP A 1 87 ? 1.511 27.258 4.849 1.00 95.25 87 ASP A CA 1
ATOM 690 C C . ASP A 1 87 ? -0.017 27.329 4.646 1.00 95.25 87 ASP A C 1
ATOM 692 O O . ASP A 1 87 ? -0.573 28.416 4.495 1.00 95.25 87 ASP A O 1
ATOM 696 N N . ASN A 1 88 ? -0.707 26.183 4.685 1.00 91.12 88 ASN A N 1
ATOM 697 C CA . ASN A 1 88 ? -2.145 26.021 4.440 1.00 91.12 88 ASN A CA 1
ATOM 698 C C . ASN A 1 88 ? -2.632 26.422 3.034 1.00 91.12 88 ASN A C 1
ATOM 700 O O . ASN A 1 88 ? -3.845 26.520 2.822 1.00 91.12 88 ASN A O 1
ATOM 704 N N . LEU A 1 89 ? -1.736 26.616 2.060 1.00 92.88 89 LEU A N 1
ATOM 705 C CA . LEU A 1 89 ? -2.150 26.778 0.667 1.00 92.88 89 LEU A CA 1
ATOM 706 C C . LEU A 1 89 ? -2.754 25.471 0.130 1.00 92.88 89 LEU A C 1
ATOM 708 O O . LEU A 1 89 ? -2.335 24.370 0.486 1.00 92.88 89 LEU A O 1
ATOM 712 N N . GLN A 1 90 ? -3.748 25.603 -0.748 1.00 92.00 90 GLN A N 1
ATOM 713 C CA . GLN A 1 90 ? -4.392 24.486 -1.442 1.00 92.00 90 GLN A CA 1
ATOM 714 C C . GLN A 1 90 ? -3.868 24.448 -2.876 1.00 92.00 90 GLN A C 1
ATOM 716 O O . GLN A 1 90 ? -4.343 25.193 -3.733 1.00 92.00 90 GLN A O 1
ATOM 721 N N . LEU A 1 91 ? -2.848 23.625 -3.105 1.00 94.62 91 LEU A N 1
ATOM 722 C CA . LEU A 1 91 ? -2.243 23.395 -4.418 1.00 94.62 91 LEU A CA 1
ATOM 723 C C . LEU A 1 91 ? -2.529 21.962 -4.881 1.00 94.62 91 LEU A C 1
ATOM 725 O O . LEU A 1 91 ? -3.162 21.190 -4.163 1.00 94.62 91 LEU A O 1
ATOM 729 N N . ASP A 1 92 ? -2.127 21.631 -6.105 1.00 95.19 92 ASP A N 1
ATOM 730 C CA . ASP A 1 92 ? -2.402 20.332 -6.715 1.00 95.19 92 ASP A CA 1
ATOM 731 C C . ASP A 1 92 ? -1.314 19.280 -6.424 1.00 95.19 92 ASP A C 1
ATOM 733 O O . ASP A 1 92 ? -0.291 19.539 -5.788 1.00 95.19 92 ASP A O 1
ATOM 737 N N . ASN A 1 93 ? -1.547 18.053 -6.900 1.00 93.81 93 ASN A N 1
ATOM 738 C CA . ASN A 1 93 ? -0.595 16.952 -6.755 1.00 93.81 93 ASN A CA 1
ATOM 739 C C . ASN A 1 93 ? 0.768 17.273 -7.404 1.00 93.81 93 ASN A C 1
ATOM 741 O O . ASN A 1 93 ? 1.787 16.752 -6.959 1.00 93.81 93 ASN A O 1
ATOM 745 N N . GLY A 1 94 ? 0.794 18.105 -8.453 1.00 94.94 94 GLY A N 1
ATOM 746 C CA . GLY A 1 94 ? 2.017 18.488 -9.156 1.00 94.94 94 GLY A CA 1
ATOM 747 C C . GLY A 1 94 ? 2.960 19.280 -8.259 1.00 94.94 94 GLY A C 1
ATOM 748 O O . GLY A 1 94 ? 4.155 18.988 -8.219 1.00 94.94 94 GLY A O 1
ATOM 749 N N . ASP A 1 95 ? 2.417 20.215 -7.480 1.00 96.19 95 ASP A N 1
ATOM 750 C CA . ASP A 1 95 ? 3.192 20.930 -6.467 1.00 96.19 95 ASP A CA 1
ATOM 751 C C . ASP A 1 95 ? 3.735 19.985 -5.385 1.00 96.19 95 ASP A C 1
ATOM 753 O O . ASP A 1 95 ? 4.914 20.079 -5.046 1.00 96.19 95 ASP A O 1
ATOM 757 N N . PHE A 1 96 ? 2.936 19.029 -4.897 1.00 95.75 96 PHE A N 1
ATOM 758 C CA . PHE A 1 96 ? 3.420 18.031 -3.935 1.00 95.75 96 PHE A CA 1
ATOM 759 C C . PHE A 1 96 ? 4.621 17.240 -4.473 1.00 95.75 96 PHE A C 1
ATOM 761 O O . PHE A 1 96 ? 5.589 17.024 -3.748 1.00 95.75 96 PHE A O 1
ATOM 768 N N . TYR A 1 97 ? 4.587 16.822 -5.742 1.00 93.69 97 TYR A N 1
ATOM 769 C CA . TYR A 1 97 ? 5.675 16.035 -6.333 1.00 93.69 97 TYR A CA 1
ATOM 770 C C . TYR A 1 97 ? 6.979 16.824 -6.494 1.00 93.69 97 TYR A C 1
ATOM 772 O O . TYR A 1 97 ? 8.049 16.221 -6.508 1.00 93.69 97 TYR A O 1
ATOM 780 N N . ILE A 1 98 ? 6.901 18.150 -6.622 1.00 95.25 98 ILE A N 1
ATOM 781 C CA . ILE A 1 98 ? 8.072 19.028 -6.758 1.00 95.25 98 ILE A CA 1
ATOM 782 C C . ILE A 1 98 ? 8.572 19.490 -5.383 1.00 95.25 98 ILE A C 1
ATOM 784 O O . ILE A 1 98 ? 9.778 1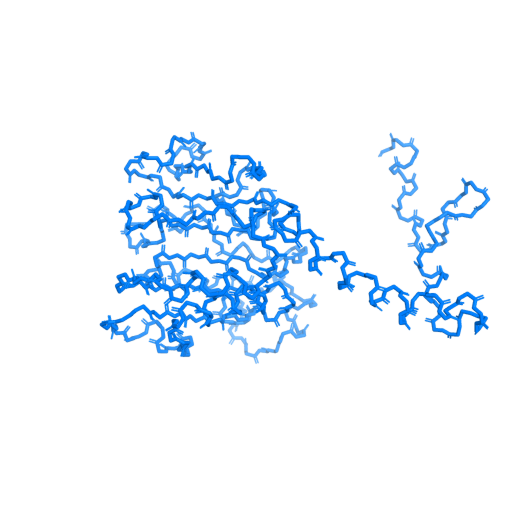9.596 -5.173 1.00 95.25 98 ILE A O 1
ATOM 788 N N . ASN A 1 99 ? 7.658 19.746 -4.444 1.00 95.56 99 ASN A N 1
ATOM 789 C CA . ASN A 1 99 ? 7.937 20.378 -3.154 1.00 95.56 99 ASN A CA 1
ATOM 790 C C . ASN A 1 99 ? 7.483 19.527 -1.946 1.00 95.56 99 ASN A C 1
ATOM 792 O O . ASN A 1 99 ? 6.824 20.067 -1.050 1.00 95.56 99 ASN A O 1
ATOM 796 N N . PRO A 1 100 ? 7.829 18.227 -1.851 1.00 95.62 100 PRO A N 1
ATOM 797 C CA . PRO A 1 100 ? 7.296 17.341 -0.809 1.00 95.62 100 PRO A CA 1
ATOM 798 C C . PRO A 1 100 ? 7.654 17.792 0.618 1.00 95.62 100 PRO A C 1
ATOM 800 O O . PRO A 1 100 ? 6.858 17.620 1.539 1.00 95.62 100 PRO A O 1
ATOM 803 N N . THR A 1 101 ? 8.797 18.463 0.795 1.00 96.50 101 THR A N 1
ATOM 804 C CA . THR A 1 101 ? 9.274 18.999 2.085 1.00 96.50 101 THR A CA 1
ATOM 805 C C . THR A 1 101 ? 8.422 20.139 2.646 1.00 96.50 101 THR A C 1
ATOM 807 O O . THR A 1 101 ? 8.529 20.465 3.826 1.00 96.50 101 THR A O 1
ATOM 810 N N . GLN A 1 102 ? 7.566 20.757 1.825 1.00 96.75 102 GLN A N 1
ATOM 811 C CA . GLN A 1 102 ? 6.647 21.812 2.267 1.00 96.75 102 GLN A CA 1
ATOM 812 C C . GLN A 1 102 ? 5.342 21.252 2.849 1.00 96.75 102 GLN A C 1
ATOM 814 O O . GLN A 1 102 ? 4.500 22.018 3.334 1.00 96.75 102 GLN A O 1
ATOM 819 N N . TYR A 1 103 ? 5.176 19.929 2.824 1.00 97.25 103 TYR A N 1
ATOM 820 C CA . TYR A 1 103 ? 4.005 19.226 3.317 1.00 97.25 103 TYR A CA 1
ATOM 821 C C . TYR A 1 103 ? 4.293 18.506 4.633 1.00 97.25 103 TYR A C 1
ATOM 823 O O . TYR A 1 103 ? 5.420 18.142 4.952 1.00 97.25 103 TYR A O 1
ATOM 831 N N . ILE A 1 104 ? 3.229 18.272 5.392 1.00 96.31 104 ILE A N 1
ATOM 832 C CA . ILE A 1 104 ? 3.210 17.391 6.556 1.00 96.31 104 ILE A CA 1
ATOM 833 C C . ILE A 1 104 ? 2.085 16.373 6.404 1.00 96.31 104 ILE A C 1
ATOM 835 O O . ILE A 1 104 ? 1.081 16.623 5.728 1.00 96.31 104 ILE A O 1
ATOM 839 N N . SER A 1 105 ? 2.241 15.236 7.076 1.00 96.50 105 SER A N 1
ATOM 840 C CA . SER A 1 105 ? 1.214 14.202 7.100 1.00 96.50 105 SER A CA 1
ATOM 841 C C . SER A 1 105 ? -0.050 14.703 7.796 1.00 96.50 105 SER A C 1
ATOM 843 O O . SER A 1 105 ? -0.012 15.278 8.886 1.00 96.50 105 SER A O 1
ATOM 845 N N . ASP A 1 106 ? -1.185 14.453 7.159 1.00 97.06 106 ASP A N 1
ATOM 846 C CA . ASP A 1 106 ? -2.529 14.639 7.701 1.00 97.06 106 ASP A CA 1
ATOM 847 C C . ASP A 1 106 ? -3.270 13.294 7.804 1.00 97.06 106 ASP A C 1
ATOM 849 O O . ASP A 1 106 ? -4.489 13.245 7.964 1.00 97.06 106 ASP A O 1
ATOM 853 N N . PHE A 1 107 ? -2.540 12.176 7.705 1.00 98.44 107 PHE A N 1
ATOM 854 C CA . PHE A 1 107 ? -3.112 10.830 7.703 1.00 98.44 107 PHE A CA 1
ATOM 855 C C . PHE A 1 107 ? -3.716 10.428 9.058 1.00 98.44 107 PHE A C 1
ATOM 857 O O . PHE A 1 107 ? -4.607 9.581 9.112 1.00 98.44 107 PHE A O 1
ATOM 864 N N . GLU A 1 108 ? -3.297 11.067 10.155 1.00 98.31 108 GLU A N 1
ATOM 865 C CA . GLU A 1 108 ? -3.781 10.770 11.509 1.00 98.31 108 GLU A CA 1
ATOM 866 C C . GLU A 1 108 ? -5.313 10.823 11.633 1.00 98.31 108 GLU A C 1
ATOM 868 O O . GLU A 1 108 ? -5.905 10.061 12.392 1.00 98.31 108 GLU A O 1
ATOM 873 N N . LYS A 1 109 ? -6.002 11.662 10.851 1.00 98.31 109 LYS A N 1
ATOM 874 C CA . LYS A 1 109 ? -7.475 11.693 10.853 1.00 98.31 109 LYS A CA 1
ATOM 875 C C . LYS A 1 109 ? -8.101 10.347 10.460 1.00 98.31 109 LYS A C 1
ATOM 877 O O . LYS A 1 109 ? -9.164 10.001 10.970 1.00 98.31 109 LYS A O 1
ATOM 882 N N . TYR A 1 110 ? -7.434 9.564 9.608 1.00 98.75 110 TYR A N 1
ATOM 883 C CA . TYR A 1 110 ? -7.896 8.236 9.201 1.00 98.75 110 TYR A CA 1
ATOM 884 C C . TYR A 1 110 ? -7.600 7.169 10.253 1.00 98.75 110 TYR A C 1
ATOM 886 O O . TYR A 1 110 ? -8.408 6.256 10.412 1.00 98.75 110 TYR A O 1
ATOM 894 N N . THR A 1 111 ? -6.510 7.289 11.021 1.00 98.69 111 THR A N 1
ATOM 895 C CA . THR A 1 111 ? -6.153 6.292 12.051 1.00 98.69 111 THR A CA 1
ATOM 896 C C . THR A 1 111 ? -7.211 6.193 13.149 1.00 98.69 111 THR A C 1
ATOM 898 O O . THR A 1 111 ? -7.389 5.132 13.742 1.00 98.69 111 THR A O 1
ATOM 901 N N . LYS A 1 112 ? -7.974 7.270 13.366 1.00 98.44 112 LYS A N 1
ATOM 902 C CA . LYS A 1 112 ? -9.063 7.359 14.352 1.00 98.44 112 LYS A CA 1
ATOM 903 C C . LYS A 1 112 ? -10.348 6.642 13.945 1.00 98.44 112 LYS A C 1
ATOM 905 O O . LYS A 1 112 ? -11.220 6.399 14.784 1.00 98.44 112 LYS A O 1
ATOM 910 N N . VAL A 1 113 ? -10.510 6.343 12.656 1.00 98.50 113 VAL A N 1
ATOM 911 C CA . VAL A 1 113 ? -11.756 5.780 12.113 1.00 98.50 113 VAL A CA 1
ATOM 912 C C . VAL A 1 113 ? -11.559 4.492 11.325 1.00 98.50 113 VAL A C 1
ATOM 914 O O . VAL A 1 113 ? -12.513 3.729 11.240 1.00 98.50 113 VAL A O 1
ATOM 917 N N . ALA A 1 114 ? -10.377 4.245 10.759 1.00 98.75 114 ALA A N 1
ATOM 918 C CA . ALA A 1 114 ? -10.083 3.052 9.977 1.00 98.75 114 ALA A CA 1
ATOM 919 C C . ALA A 1 114 ? -9.612 1.896 10.867 1.00 98.75 114 ALA A C 1
ATOM 921 O O . ALA A 1 114 ? -8.770 2.078 11.744 1.00 98.75 114 ALA A O 1
ATOM 922 N N . ASP A 1 115 ? -10.114 0.698 10.587 1.00 98.50 115 ASP A N 1
ATOM 923 C CA . ASP A 1 115 ? -9.679 -0.547 11.227 1.00 98.50 115 ASP A CA 1
ATOM 924 C C . ASP A 1 115 ? -8.516 -1.188 10.454 1.00 98.50 115 ASP A C 1
ATOM 926 O O . ASP A 1 115 ? -7.628 -1.823 11.036 1.00 98.50 115 ASP A O 1
ATOM 930 N N . VAL A 1 116 ? -8.522 -0.999 9.128 1.00 98.75 116 VAL A N 1
ATOM 931 C CA . VAL A 1 116 ? -7.546 -1.553 8.187 1.00 98.75 116 VAL A CA 1
ATOM 932 C C . VAL A 1 116 ? -6.966 -0.441 7.321 1.00 98.75 116 VAL A C 1
ATOM 934 O O . VAL A 1 116 ? -7.709 0.373 6.769 1.00 98.75 116 VAL A O 1
ATOM 937 N N . PHE A 1 117 ? -5.648 -0.449 7.154 1.00 98.81 117 PHE A N 1
ATOM 938 C CA . PHE A 1 117 ? -4.945 0.386 6.186 1.00 98.81 117 PHE A CA 1
ATOM 939 C C . PHE A 1 117 ? -4.329 -0.482 5.087 1.00 98.81 117 PHE A C 1
ATOM 941 O O . PHE A 1 117 ? -3.624 -1.443 5.381 1.00 98.81 117 PHE A O 1
ATOM 948 N N . ILE A 1 118 ? -4.592 -0.143 3.825 1.00 98.62 118 ILE A N 1
ATOM 949 C CA . ILE A 1 118 ? -3.942 -0.745 2.660 1.00 98.62 118 ILE A CA 1
ATOM 950 C C . ILE A 1 118 ? -3.062 0.319 1.993 1.00 98.62 118 ILE A C 1
ATOM 952 O O . ILE A 1 118 ? -3.554 1.348 1.508 1.00 98.62 118 ILE A O 1
ATOM 956 N N . ALA A 1 119 ? -1.753 0.083 1.974 1.00 97.69 119 ALA A N 1
ATOM 957 C CA . ALA A 1 119 ? -0.795 0.952 1.311 1.00 97.69 119 ALA A CA 1
ATOM 958 C C . ALA A 1 119 ? -0.680 0.552 -0.163 1.00 97.69 119 ALA A C 1
ATOM 960 O O . ALA A 1 119 ? -0.106 -0.481 -0.475 1.00 97.69 119 ALA A O 1
ATOM 961 N N . GLY A 1 120 ? -1.250 1.352 -1.065 1.00 95.94 120 GLY A N 1
ATOM 962 C CA . GLY A 1 120 ? -1.124 1.188 -2.520 1.00 95.94 120 GLY A CA 1
ATOM 963 C C . GLY A 1 120 ? -0.562 2.439 -3.198 1.00 95.94 120 GLY A C 1
ATOM 964 O O . GLY A 1 120 ? -0.806 2.674 -4.386 1.00 95.94 120 GLY A O 1
ATOM 965 N N . HIS A 1 121 ? 0.119 3.278 -2.415 1.00 94.50 121 HIS A N 1
ATOM 966 C CA . HIS A 1 121 ? 0.708 4.536 -2.846 1.00 94.50 121 HIS A CA 1
ATOM 967 C C . HIS A 1 121 ? 2.110 4.335 -3.424 1.00 94.50 121 HIS A C 1
ATOM 969 O O . HIS A 1 121 ? 2.759 3.316 -3.215 1.00 94.50 121 HIS A O 1
ATOM 975 N N . PHE A 1 122 ? 2.568 5.355 -4.138 1.00 90.06 122 PHE A N 1
ATOM 976 C CA . PHE A 1 122 ? 3.982 5.559 -4.411 1.00 90.06 122 PHE A CA 1
ATOM 977 C C . PHE A 1 122 ? 4.549 6.503 -3.347 1.00 90.06 122 PHE A C 1
ATOM 979 O O . PHE A 1 122 ? 3.881 7.479 -2.988 1.00 90.06 122 PHE A O 1
ATOM 986 N N . TYR A 1 123 ? 5.757 6.227 -2.862 1.00 88.69 123 TYR A N 1
ATOM 987 C CA . TYR A 1 123 ? 6.460 7.075 -1.907 1.00 88.69 123 TYR A CA 1
ATOM 988 C C . TYR A 1 123 ? 7.691 7.701 -2.561 1.00 88.69 123 TYR A C 1
ATOM 990 O O . TYR A 1 123 ? 8.568 7.002 -3.063 1.00 88.69 123 TYR A O 1
ATOM 998 N N . GLY A 1 124 ? 7.714 9.032 -2.608 1.00 86.19 124 GLY A N 1
ATOM 999 C CA . GLY A 1 124 ? 8.835 9.796 -3.147 1.00 86.19 124 GLY A CA 1
ATOM 1000 C C . GLY A 1 124 ? 9.832 10.183 -2.059 1.00 86.19 124 GLY A C 1
ATOM 1001 O O . GLY A 1 124 ? 9.479 10.251 -0.882 1.00 86.19 124 GLY A O 1
ATOM 1002 N N . ASN A 1 125 ? 11.062 10.493 -2.470 1.00 86.12 125 ASN A N 1
ATOM 1003 C CA . ASN A 1 125 ? 12.068 11.055 -1.571 1.00 86.12 125 ASN A CA 1
ATOM 1004 C C . ASN A 1 125 ? 11.532 12.316 -0.878 1.00 86.12 125 ASN A C 1
ATOM 1006 O O . ASN A 1 125 ? 10.799 13.100 -1.482 1.00 86.12 125 ASN A O 1
ATOM 1010 N N . ASP A 1 126 ? 11.901 12.484 0.391 1.00 91.31 126 ASP A N 1
ATOM 1011 C CA . ASP A 1 126 ? 11.544 13.626 1.241 1.00 91.31 126 ASP A CA 1
ATOM 1012 C C . ASP A 1 126 ? 10.038 13.826 1.505 1.00 91.31 126 ASP A C 1
ATOM 1014 O O . ASP A 1 126 ? 9.646 14.797 2.158 1.00 91.31 126 ASP A O 1
ATOM 1018 N N . ALA A 1 127 ? 9.174 12.913 1.047 1.00 94.06 127 ALA A N 1
ATOM 1019 C CA . ALA A 1 127 ? 7.751 12.956 1.357 1.00 94.06 127 ALA A CA 1
ATOM 1020 C C . ALA A 1 127 ? 7.491 12.628 2.842 1.00 94.06 127 ALA A C 1
ATOM 1022 O O . ALA A 1 127 ? 8.186 11.792 3.430 1.00 94.06 127 ALA A O 1
ATOM 1023 N N . PRO A 1 128 ? 6.464 13.226 3.473 1.00 95.44 128 PRO A N 1
ATOM 1024 C CA . PRO A 1 128 ? 6.119 12.914 4.855 1.00 95.44 128 PRO A CA 1
ATOM 1025 C C . PRO A 1 128 ? 5.769 11.437 5.052 1.00 95.44 128 PRO A C 1
ATOM 1027 O O . PRO A 1 128 ? 5.148 10.807 4.194 1.00 95.44 128 PRO A O 1
ATOM 1030 N N . PHE A 1 129 ? 6.103 10.896 6.224 1.00 95.75 129 PHE A N 1
ATOM 1031 C CA . PHE A 1 129 ? 5.638 9.569 6.622 1.00 95.75 129 PHE A CA 1
ATOM 1032 C C . PHE A 1 129 ? 4.109 9.551 6.703 1.00 95.75 129 PHE A C 1
ATOM 1034 O O . PHE A 1 129 ? 3.489 10.457 7.262 1.00 95.75 129 PHE A O 1
ATOM 1041 N N . ILE A 1 130 ? 3.491 8.494 6.183 1.00 97.25 130 ILE A N 1
ATOM 1042 C CA . ILE A 1 130 ? 2.033 8.382 6.111 1.00 97.25 130 ILE A CA 1
ATOM 1043 C C . ILE A 1 130 ? 1.495 7.863 7.441 1.00 97.25 130 ILE A C 1
ATOM 1045 O O . ILE A 1 130 ? 0.720 8.553 8.093 1.00 97.25 130 ILE A O 1
ATOM 1049 N N . LEU A 1 131 ? 1.942 6.687 7.884 1.00 98.00 131 LEU A N 1
ATOM 1050 C CA . LEU A 1 131 ? 1.526 6.094 9.154 1.00 98.00 131 LEU A CA 1
ATOM 1051 C C . LEU A 1 131 ? 2.729 5.996 10.088 1.00 98.00 131 LEU A C 1
ATOM 1053 O O . LEU A 1 131 ? 3.561 5.102 9.943 1.00 98.00 131 LEU A O 1
ATOM 1057 N N . THR A 1 132 ? 2.814 6.905 11.059 1.00 97.88 132 THR A N 1
ATOM 1058 C CA . THR A 1 132 ? 3.938 6.932 12.002 1.00 97.88 132 THR A CA 1
ATOM 1059 C C . THR A 1 132 ? 3.697 6.042 13.220 1.00 97.88 132 THR A C 1
ATOM 1061 O O . THR A 1 132 ? 2.565 5.679 13.560 1.00 97.88 132 THR A O 1
ATOM 1064 N N . ARG A 1 133 ? 4.779 5.711 13.930 1.00 97.50 133 ARG A N 1
ATOM 1065 C CA . ARG A 1 133 ? 4.714 4.969 15.193 1.00 97.50 133 ARG A CA 1
ATOM 1066 C C . ARG A 1 133 ? 3.953 5.751 16.265 1.00 97.50 133 ARG A C 1
ATOM 1068 O O . ARG A 1 133 ? 3.203 5.156 17.033 1.00 97.50 133 ARG A O 1
ATOM 1075 N N . GLU A 1 134 ? 4.102 7.072 16.297 1.00 98.12 134 GLU A N 1
ATOM 1076 C CA . GLU A 1 134 ? 3.396 7.961 17.224 1.00 98.12 134 GLU A CA 1
ATOM 1077 C C . GLU A 1 134 ? 1.888 7.873 17.004 1.00 98.12 134 GLU A C 1
ATOM 1079 O O . GLU A 1 134 ? 1.148 7.736 17.975 1.00 98.12 134 GLU A O 1
ATOM 1084 N N . MET A 1 135 ? 1.433 7.867 15.745 1.00 98.38 135 MET A N 1
ATOM 1085 C CA . MET A 1 135 ? 0.017 7.668 15.418 1.00 98.38 135 MET A CA 1
ATOM 1086 C C . MET A 1 135 ? -0.484 6.299 15.897 1.00 98.38 135 MET A C 1
ATOM 1088 O O . MET A 1 135 ? -1.586 6.203 16.428 1.00 98.38 135 MET A O 1
ATOM 1092 N N . LEU A 1 136 ? 0.317 5.237 15.745 1.00 98.19 136 LEU A N 1
ATOM 1093 C CA . LEU A 1 136 ? -0.026 3.883 16.204 1.00 98.19 136 LEU A CA 1
ATOM 1094 C C . LEU A 1 136 ? -0.057 3.735 17.735 1.00 98.19 136 LEU A C 1
ATOM 1096 O O . LEU A 1 136 ? -0.742 2.850 18.245 1.00 98.19 136 LEU A O 1
ATOM 1100 N N . LEU A 1 137 ? 0.674 4.580 18.465 1.00 97.62 137 LEU A N 1
ATOM 1101 C CA . LEU A 1 137 ? 0.705 4.597 19.930 1.00 97.62 137 LEU A CA 1
ATOM 1102 C C . LEU A 1 137 ? -0.486 5.328 20.556 1.00 97.62 137 LEU A C 1
ATOM 1104 O O . LEU A 1 137 ? -0.744 5.147 21.749 1.00 97.62 137 LEU A O 1
ATOM 1108 N N . LYS A 1 138 ? -1.206 6.161 19.796 1.00 98.19 138 LYS A N 1
ATOM 1109 C CA . LYS A 1 138 ? -2.331 6.920 20.347 1.00 98.19 138 LYS A CA 1
ATOM 1110 C C . LYS A 1 138 ? -3.486 6.005 20.743 1.00 98.19 138 LYS A C 1
ATOM 1112 O O . LYS A 1 138 ? -3.840 5.065 20.035 1.00 98.19 138 LYS A O 1
ATOM 1117 N N . SER A 1 139 ? -4.118 6.326 21.870 1.00 97.19 139 SER A N 1
ATOM 1118 C CA . SER A 1 139 ? -5.261 5.577 22.402 1.00 97.19 139 SER A CA 1
ATOM 1119 C C . SER A 1 139 ? -6.500 5.637 21.506 1.00 97.19 139 SER A C 1
ATOM 1121 O O . SER A 1 139 ? -7.337 4.740 21.574 1.00 97.19 139 SER A O 1
ATOM 1123 N N . ASP A 1 140 ? -6.615 6.663 20.659 1.00 97.75 140 ASP A N 1
ATOM 1124 C CA . ASP A 1 140 ? -7.688 6.811 19.676 1.00 97.75 140 ASP A CA 1
ATOM 1125 C C . ASP A 1 140 ? -7.377 6.141 18.324 1.00 97.75 140 ASP A C 1
ATOM 1127 O O . ASP A 1 140 ? -8.230 6.157 17.438 1.00 97.75 140 ASP A O 1
ATOM 1131 N N . CYS A 1 141 ? -6.213 5.498 18.163 1.00 98.44 141 CYS A N 1
ATOM 1132 C CA . CYS A 1 141 ? -5.864 4.759 16.951 1.00 98.44 141 CYS A CA 1
ATOM 1133 C C . CYS A 1 141 ? -6.594 3.407 16.867 1.00 98.44 141 CYS A C 1
ATOM 1135 O O . CYS A 1 141 ? -6.415 2.500 17.693 1.00 98.44 141 CYS A O 1
ATOM 1137 N N . LYS A 1 142 ? -7.396 3.255 15.811 1.00 98.38 142 LYS A N 1
ATOM 1138 C CA . LYS A 1 142 ? -8.205 2.066 15.524 1.00 98.38 142 LYS A CA 1
ATOM 1139 C C . LYS A 1 142 ? -7.552 1.083 14.565 1.00 98.38 142 LYS A C 1
ATOM 1141 O O . LYS A 1 142 ? -7.975 -0.067 14.540 1.00 98.38 142 LYS A O 1
ATOM 1146 N N . ILE A 1 143 ? -6.508 1.481 13.837 1.00 98.62 143 ILE A N 1
ATOM 1147 C CA . ILE A 1 143 ? -5.837 0.589 12.885 1.00 98.62 143 ILE A CA 1
ATOM 1148 C C . ILE A 1 143 ? -5.247 -0.603 13.640 1.00 98.62 143 ILE A C 1
ATOM 1150 O O . ILE A 1 143 ? -4.428 -0.446 14.549 1.00 98.62 143 ILE A O 1
ATOM 1154 N N . LYS A 1 144 ? -5.660 -1.810 13.247 1.00 98.00 144 LYS A N 1
ATOM 1155 C CA . LYS A 1 144 ? -5.133 -3.075 13.783 1.00 98.00 144 LYS A C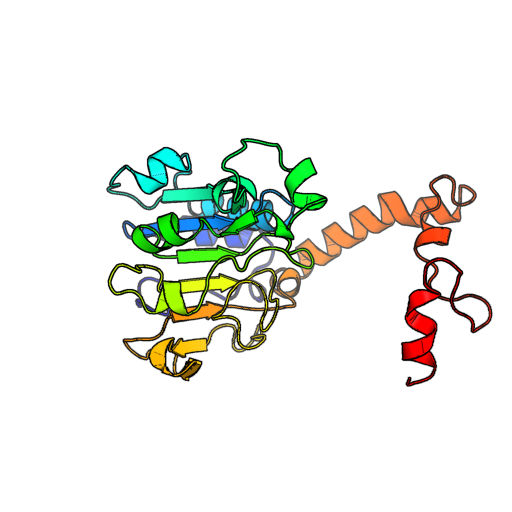A 1
ATOM 1156 C C . LYS A 1 144 ? -4.603 -4.018 12.710 1.00 98.00 144 LYS A C 1
ATOM 1158 O O . LYS A 1 144 ? -3.980 -5.023 13.058 1.00 98.00 144 LYS A O 1
ATOM 1163 N N . VAL A 1 145 ? -4.847 -3.704 11.440 1.00 98.50 145 VAL A N 1
ATOM 1164 C CA . VAL A 1 145 ? -4.348 -4.456 10.289 1.00 98.50 145 VAL A CA 1
ATOM 1165 C C . VAL A 1 145 ? -3.782 -3.479 9.267 1.00 98.50 145 VAL A C 1
ATOM 1167 O O . VAL A 1 145 ? -4.441 -2.502 8.909 1.00 98.50 145 VAL A O 1
ATOM 1170 N N . VAL A 1 146 ? -2.573 -3.754 8.794 1.00 98.69 146 VAL A N 1
ATOM 1171 C CA . VAL A 1 146 ? -1.904 -3.005 7.733 1.00 98.69 146 VAL A CA 1
ATOM 1172 C C . VAL A 1 146 ? -1.501 -3.984 6.637 1.00 98.69 146 VAL A C 1
ATOM 1174 O O . VAL A 1 146 ? -0.837 -4.979 6.907 1.00 98.69 146 VAL A O 1
ATOM 1177 N N . ALA A 1 147 ? -1.925 -3.718 5.408 1.00 97.88 147 ALA A N 1
ATOM 1178 C CA . ALA A 1 147 ? -1.443 -4.407 4.220 1.00 97.88 147 ALA A CA 1
ATOM 1179 C C . ALA A 1 147 ? -0.605 -3.418 3.418 1.00 97.88 147 ALA A C 1
ATOM 1181 O O . ALA A 1 147 ? -1.144 -2.577 2.699 1.00 97.88 147 ALA A O 1
ATOM 1182 N N . ASP A 1 148 ? 0.705 -3.487 3.596 1.00 97.06 148 ASP A N 1
ATOM 1183 C CA . ASP A 1 148 ? 1.653 -2.646 2.896 1.00 97.06 148 ASP A CA 1
ATOM 1184 C C . ASP A 1 148 ? 2.088 -3.307 1.583 1.00 97.06 148 ASP A C 1
ATOM 1186 O O . ASP A 1 148 ? 2.907 -4.224 1.578 1.00 97.06 148 ASP A O 1
ATOM 1190 N N . ILE A 1 149 ? 1.495 -2.876 0.466 1.00 95.19 149 ILE A N 1
ATOM 1191 C CA . ILE A 1 149 ? 1.808 -3.422 -0.861 1.00 95.19 149 ILE A CA 1
ATOM 1192 C C . ILE A 1 149 ? 3.075 -2.777 -1.437 1.00 95.19 149 ILE A C 1
ATOM 1194 O O . ILE A 1 149 ? 3.704 -3.381 -2.303 1.00 95.19 149 ILE A O 1
ATOM 1198 N N . SER A 1 150 ? 3.463 -1.572 -0.994 1.00 86.19 150 SER A N 1
ATOM 1199 C CA . SER A 1 150 ? 4.714 -0.969 -1.468 1.00 86.19 150 SER A CA 1
ATOM 1200 C C . SER A 1 150 ? 5.927 -1.676 -0.864 1.00 86.19 150 SER A C 1
ATOM 1202 O O . SER A 1 150 ? 6.948 -1.801 -1.534 1.00 86.19 150 SER A O 1
ATOM 1204 N N . CYS A 1 151 ? 5.778 -2.221 0.353 1.00 88.25 151 CYS A N 1
ATOM 1205 C CA . CYS A 1 151 ? 6.800 -2.999 1.059 1.00 88.25 151 CYS A CA 1
ATOM 1206 C C . CYS A 1 151 ? 8.115 -2.215 1.262 1.00 88.25 151 CYS A C 1
ATOM 1208 O O . CYS A 1 151 ? 9.209 -2.782 1.355 1.00 88.25 151 CYS A O 1
ATOM 1210 N N . ASP A 1 152 ? 8.003 -0.892 1.389 1.00 86.81 152 ASP A N 1
ATOM 1211 C CA . ASP A 1 152 ? 9.130 -0.013 1.681 1.00 86.81 152 ASP A CA 1
ATOM 1212 C C . ASP A 1 152 ? 9.554 -0.205 3.146 1.00 86.81 152 ASP A C 1
ATOM 1214 O O . ASP A 1 152 ? 9.013 0.408 4.071 1.00 86.81 152 ASP A O 1
ATOM 1218 N N . THR A 1 153 ? 10.518 -1.100 3.380 1.00 83.75 153 THR A N 1
ATOM 1219 C CA . THR A 1 153 ? 11.008 -1.402 4.734 1.00 83.75 153 THR A CA 1
ATOM 1220 C C . THR A 1 153 ? 11.649 -0.162 5.353 1.00 83.75 153 THR A C 1
ATOM 1222 O O . THR A 1 153 ? 12.544 0.438 4.760 1.00 83.75 153 THR A O 1
ATOM 1225 N N . ASN A 1 154 ? 11.211 0.210 6.560 1.00 79.62 154 ASN A N 1
ATOM 1226 C CA . ASN A 1 154 ? 11.557 1.483 7.216 1.00 79.62 154 ASN A CA 1
ATOM 1227 C C . ASN A 1 154 ? 11.154 2.739 6.412 1.00 79.62 154 ASN A C 1
ATOM 1229 O O . ASN A 1 154 ? 11.718 3.814 6.618 1.00 79.62 154 ASN A O 1
ATOM 1233 N N . GLY A 1 155 ? 10.190 2.598 5.501 1.00 88.25 155 GLY A N 1
ATOM 1234 C CA . GLY A 1 155 ? 9.620 3.680 4.710 1.00 88.25 155 GLY A CA 1
ATOM 1235 C C . GLY A 1 155 ? 8.417 4.351 5.394 1.00 88.25 155 GLY A C 1
ATOM 1236 O O . GLY A 1 155 ? 8.335 4.397 6.623 1.00 88.25 155 GLY A O 1
ATOM 1237 N N . PRO A 1 156 ? 7.442 4.865 4.623 1.00 93.94 156 PRO A N 1
ATOM 1238 C CA . PRO A 1 156 ? 6.389 5.765 5.112 1.00 93.94 156 PRO A CA 1
ATOM 1239 C C . PRO A 1 156 ? 5.363 5.109 6.043 1.00 93.94 156 PRO A C 1
ATOM 1241 O O . PRO A 1 156 ? 4.501 5.798 6.598 1.00 93.94 156 PRO A O 1
ATOM 1244 N N . VAL A 1 157 ? 5.419 3.787 6.191 1.00 97.38 157 VAL A N 1
ATOM 1245 C CA . VAL A 1 157 ? 4.541 2.984 7.036 1.00 97.38 157 VAL A CA 1
ATOM 1246 C C . VAL A 1 157 ? 5.394 2.374 8.146 1.00 97.38 157 VAL A C 1
ATOM 1248 O O . VAL A 1 157 ? 6.044 1.351 7.968 1.00 97.38 157 VAL A O 1
ATOM 1251 N N . ALA A 1 158 ? 5.396 3.000 9.324 1.00 96.25 158 ALA A N 1
ATOM 1252 C CA . ALA A 1 158 ? 6.358 2.705 10.392 1.00 96.25 158 ALA A CA 1
ATOM 1253 C C . ALA A 1 158 ? 6.318 1.257 10.920 1.00 96.25 158 ALA A C 1
ATOM 1255 O O . ALA A 1 158 ? 7.294 0.779 11.489 1.00 96.25 158 ALA A O 1
ATOM 1256 N N . CYS A 1 159 ? 5.192 0.557 10.761 1.00 97.31 159 CYS A N 1
ATOM 1257 C CA . CYS A 1 159 ? 5.060 -0.844 11.159 1.00 97.31 159 CYS A CA 1
ATOM 1258 C C . CYS A 1 159 ? 5.638 -1.844 10.137 1.00 97.31 159 CYS A C 1
ATOM 1260 O O . CYS A 1 159 ? 5.737 -3.032 10.450 1.00 97.31 159 CYS A O 1
ATOM 1262 N N . THR A 1 160 ? 6.051 -1.388 8.949 1.00 96.81 160 THR A N 1
ATOM 1263 C CA . THR A 1 160 ? 6.731 -2.190 7.918 1.00 96.81 160 THR A CA 1
ATOM 1264 C C . THR A 1 160 ? 8.221 -2.304 8.251 1.00 96.81 160 THR A C 1
ATOM 1266 O O . THR A 1 160 ? 9.084 -1.656 7.661 1.00 96.81 160 THR A O 1
ATOM 1269 N N . ILE A 1 161 ? 8.525 -3.122 9.261 1.00 96.19 161 ILE A N 1
ATOM 1270 C CA . ILE A 1 161 ? 9.892 -3.317 9.785 1.00 96.19 161 ILE A CA 1
ATOM 1271 C C . ILE A 1 161 ? 10.695 -4.389 9.034 1.00 96.19 161 ILE A C 1
ATOM 1273 O O . ILE A 1 161 ? 11.898 -4.520 9.249 1.00 96.19 161 ILE A O 1
ATOM 1277 N N . LYS A 1 162 ? 10.032 -5.172 8.177 1.00 94.62 162 LYS A N 1
ATOM 1278 C CA . LYS A 1 162 ? 10.646 -6.180 7.307 1.00 94.62 162 LYS A CA 1
ATOM 1279 C C . LYS A 1 162 ? 9.743 -6.499 6.117 1.00 94.62 162 LYS A C 1
ATOM 1281 O O . LYS A 1 162 ? 8.531 -6.286 6.193 1.00 94.62 162 LYS A O 1
ATOM 1286 N N . ALA A 1 163 ? 10.323 -7.096 5.082 1.00 95.38 163 ALA A N 1
ATOM 1287 C CA . ALA A 1 163 ? 9.570 -7.841 4.082 1.00 95.38 163 ALA A CA 1
ATOM 1288 C C . ALA A 1 163 ? 9.135 -9.205 4.655 1.00 95.38 163 ALA A C 1
ATOM 1290 O O . ALA A 1 163 ? 9.898 -9.900 5.330 1.00 95.38 163 ALA A O 1
ATOM 1291 N N . SER A 1 164 ? 7.884 -9.564 4.403 1.00 93.62 164 SER A N 1
ATOM 1292 C CA . SER A 1 164 ? 7.289 -10.880 4.652 1.00 93.62 164 SER A CA 1
ATOM 1293 C C . SER A 1 164 ? 7.297 -11.714 3.367 1.00 93.62 164 SER A C 1
ATOM 1295 O O . SER A 1 164 ? 7.573 -11.195 2.289 1.00 93.62 164 SER A O 1
ATOM 1297 N N . THR A 1 165 ? 7.014 -13.013 3.465 1.00 92.50 165 THR A N 1
ATOM 1298 C CA . THR A 1 165 ? 7.087 -13.930 2.312 1.00 92.50 165 THR A CA 1
ATOM 1299 C C . THR A 1 165 ? 5.711 -14.480 1.958 1.00 92.50 165 THR A C 1
ATOM 1301 O O . THR A 1 165 ? 4.820 -14.501 2.793 1.00 92.50 165 THR A O 1
ATOM 1304 N N . ILE A 1 166 ? 5.532 -15.021 0.754 1.00 88.69 166 ILE A N 1
ATOM 1305 C CA . ILE A 1 166 ? 4.295 -15.739 0.377 1.00 88.69 166 ILE A CA 1
ATOM 1306 C C . ILE A 1 166 ? 4.005 -16.936 1.310 1.00 88.69 166 ILE A C 1
ATOM 1308 O O . ILE A 1 166 ? 2.850 -17.286 1.587 1.00 88.69 166 ILE A O 1
ATOM 1312 N N . ALA A 1 167 ? 5.055 -17.578 1.835 1.00 89.44 167 ALA A N 1
ATOM 1313 C CA . ALA A 1 167 ? 4.912 -18.673 2.789 1.00 89.44 167 ALA A CA 1
ATOM 1314 C C . ALA A 1 167 ? 4.345 -18.174 4.128 1.00 89.44 167 ALA A C 1
ATOM 1316 O O . ALA A 1 167 ? 3.323 -18.702 4.577 1.00 89.44 167 ALA A O 1
ATOM 1317 N N . ASP A 1 168 ? 4.957 -17.116 4.668 1.00 92.19 168 ASP A N 1
ATOM 1318 C CA . ASP A 1 168 ? 4.637 -16.464 5.941 1.00 92.19 168 ASP A CA 1
ATOM 1319 C C . ASP A 1 168 ? 4.351 -14.961 5.715 1.00 92.19 168 ASP A C 1
ATOM 1321 O O . ASP A 1 168 ? 5.227 -14.115 5.939 1.00 92.19 168 ASP A O 1
ATOM 1325 N N . PRO A 1 169 ? 3.140 -14.607 5.237 1.00 93.19 169 PRO A N 1
ATOM 1326 C CA . PRO A 1 169 ? 2.851 -13.277 4.683 1.00 93.19 169 PRO A CA 1
ATOM 1327 C C . PRO A 1 169 ? 2.498 -12.226 5.729 1.00 93.19 169 PRO A C 1
ATOM 1329 O O . PRO A 1 169 ? 2.249 -11.076 5.378 1.00 93.19 169 PRO A O 1
ATOM 1332 N N . ILE A 1 170 ? 2.412 -12.607 7.006 1.00 96.31 170 ILE A N 1
ATOM 1333 C CA . ILE A 1 170 ? 2.030 -11.694 8.080 1.00 96.31 170 ILE A CA 1
ATOM 1334 C C . ILE A 1 170 ? 2.913 -11.845 9.311 1.00 96.31 170 ILE A C 1
ATOM 1336 O O . ILE A 1 170 ? 3.354 -12.938 9.658 1.00 96.31 170 ILE A O 1
ATOM 1340 N N . PHE A 1 171 ? 3.080 -10.744 10.032 1.00 97.62 171 PHE A N 1
ATOM 1341 C CA . PHE A 1 171 ? 3.675 -10.712 11.365 1.00 97.62 171 PHE A CA 1
ATOM 1342 C C . PHE A 1 171 ? 2.922 -9.722 12.262 1.00 97.62 171 PHE A C 1
ATOM 1344 O O . PHE A 1 171 ? 2.081 -8.943 11.804 1.00 97.62 171 PHE A O 1
ATOM 1351 N N . GLY A 1 172 ? 3.179 -9.776 13.568 1.00 98.31 172 GLY A N 1
ATOM 1352 C CA . GLY A 1 172 ? 2.691 -8.777 14.513 1.00 98.31 172 GLY A CA 1
ATOM 1353 C C . GLY A 1 172 ? 3.734 -7.688 14.736 1.00 98.31 172 GLY A C 1
ATOM 1354 O O . GLY A 1 172 ? 4.905 -7.980 14.949 1.00 98.31 172 GLY A O 1
ATOM 1355 N N . TYR A 1 173 ? 3.312 -6.432 14.745 1.00 98.44 173 TYR A N 1
ATOM 1356 C CA . TYR A 1 173 ? 4.124 -5.285 15.141 1.00 98.44 173 TYR A CA 1
ATOM 1357 C C . TYR A 1 173 ? 3.591 -4.706 16.451 1.00 98.44 173 TYR A C 1
ATOM 1359 O O . TYR A 1 173 ? 2.389 -4.444 16.569 1.00 98.44 173 TYR A O 1
ATOM 1367 N N . LEU A 1 174 ? 4.469 -4.485 17.434 1.00 98.31 174 LEU A N 1
ATOM 1368 C CA . LEU A 1 174 ? 4.121 -3.823 18.690 1.00 98.31 174 LEU A CA 1
ATOM 1369 C C . LEU A 1 174 ? 4.679 -2.387 18.710 1.00 98.31 174 LEU A C 1
ATOM 1371 O O . LEU A 1 174 ? 5.884 -2.203 18.910 1.00 98.31 174 LEU A O 1
ATOM 1375 N N . PRO A 1 175 ? 3.826 -1.347 18.582 1.00 97.50 175 PRO A N 1
ATOM 1376 C CA . PRO A 1 175 ? 4.288 0.043 18.562 1.00 97.50 175 PRO A CA 1
ATOM 1377 C C . PRO A 1 175 ? 5.047 0.448 19.832 1.00 97.50 175 PRO A C 1
ATOM 1379 O O . PRO A 1 175 ? 5.996 1.222 19.763 1.00 97.50 175 PRO A O 1
ATOM 1382 N N . ALA A 1 176 ? 4.685 -0.095 21.000 1.00 97.19 176 ALA A N 1
ATOM 1383 C CA . ALA A 1 176 ? 5.322 0.242 22.279 1.00 97.19 176 ALA A CA 1
ATOM 1384 C C . ALA A 1 176 ? 6.832 -0.037 22.288 1.00 97.19 176 ALA A C 1
ATOM 1386 O O . ALA A 1 176 ? 7.606 0.792 22.759 1.00 97.19 176 ALA A O 1
ATOM 1387 N N . THR A 1 177 ? 7.256 -1.153 21.701 1.00 97.00 177 THR A N 1
ATOM 1388 C CA . THR A 1 177 ? 8.654 -1.609 21.698 1.00 97.00 177 THR A CA 1
ATOM 1389 C C . THR A 1 177 ? 9.336 -1.448 20.345 1.00 97.00 177 THR A C 1
ATOM 1391 O O . THR A 1 177 ? 10.533 -1.691 20.250 1.00 97.00 177 THR A O 1
ATOM 1394 N N . ASN A 1 178 ? 8.596 -1.025 19.314 1.00 96.19 178 ASN A N 1
ATOM 1395 C CA . ASN A 1 178 ? 9.069 -0.972 17.932 1.00 96.19 178 ASN A CA 1
ATOM 1396 C C . ASN A 1 178 ? 9.667 -2.311 17.467 1.00 96.19 178 ASN A C 1
ATOM 1398 O O . ASN A 1 178 ? 10.755 -2.354 16.898 1.00 96.19 178 ASN A O 1
ATOM 1402 N N . SER A 1 179 ? 8.983 -3.412 17.773 1.00 96.94 179 SER A N 1
ATOM 1403 C CA . SER A 1 179 ? 9.504 -4.753 17.528 1.00 96.94 179 SER A CA 1
ATOM 1404 C C . SER A 1 179 ? 8.443 -5.684 16.964 1.00 96.94 179 SER A C 1
ATOM 1406 O O . SER A 1 179 ? 7.237 -5.481 17.144 1.00 96.94 179 SER A O 1
ATOM 1408 N N . GLU A 1 180 ? 8.918 -6.741 16.317 1.00 97.88 180 GLU A N 1
ATOM 1409 C CA . GLU A 1 180 ? 8.080 -7.866 15.937 1.00 97.88 180 GLU A CA 1
ATOM 1410 C C . GLU A 1 180 ? 7.595 -8.624 17.179 1.00 97.88 180 GLU A C 1
ATOM 1412 O O . GLU A 1 180 ? 8.322 -8.798 18.160 1.00 97.88 180 GLU A O 1
ATOM 1417 N N . VAL A 1 181 ? 6.347 -9.072 17.125 1.00 98.06 181 VAL A N 1
ATOM 1418 C CA . VAL A 1 181 ? 5.703 -9.983 18.072 1.00 98.06 181 VAL A CA 1
ATOM 1419 C C . VAL A 1 181 ? 4.840 -10.972 17.284 1.00 98.06 181 VAL A C 1
ATOM 1421 O O . VAL A 1 181 ? 4.602 -10.799 16.088 1.00 98.06 181 VAL A O 1
ATOM 1424 N N . SER A 1 182 ? 4.306 -11.998 17.950 1.00 97.19 182 SER A N 1
ATOM 1425 C CA . SER A 1 182 ? 3.285 -12.846 17.323 1.00 97.19 182 SER A CA 1
ATOM 1426 C C . SER A 1 182 ? 2.104 -12.002 16.826 1.00 97.19 182 SER A C 1
ATOM 1428 O O . SER A 1 182 ? 1.632 -11.113 17.537 1.00 97.19 182 SER A O 1
ATOM 1430 N N . TYR A 1 183 ? 1.560 -12.319 15.647 1.00 96.50 183 TYR A N 1
ATOM 1431 C CA . TYR A 1 183 ? 0.360 -11.652 15.122 1.00 96.50 183 TYR A CA 1
ATOM 1432 C C . TYR A 1 183 ? -0.872 -11.847 16.030 1.00 96.50 183 TYR A C 1
ATOM 1434 O O . TYR A 1 183 ? -1.814 -11.052 15.980 1.00 96.50 183 TYR A O 1
ATOM 1442 N N . THR A 1 184 ? -0.853 -12.884 16.878 1.00 95.69 184 THR A N 1
ATOM 1443 C CA . THR A 1 184 ? -1.884 -13.176 17.887 1.00 95.69 184 THR A CA 1
ATOM 1444 C C . THR A 1 184 ? -1.732 -12.358 19.170 1.00 95.69 184 THR A C 1
ATOM 1446 O O . THR A 1 184 ? -2.611 -12.401 20.029 1.00 95.69 184 THR A O 1
ATOM 1449 N N . HIS A 1 185 ? -0.643 -11.598 19.331 1.00 97.00 185 HIS A N 1
ATOM 1450 C CA . HIS A 1 185 ? -0.452 -10.755 20.505 1.00 97.00 185 HIS A CA 1
ATOM 1451 C C . HIS A 1 185 ? -1.577 -9.695 20.584 1.00 97.00 185 HIS A C 1
ATOM 1453 O O . HIS A 1 185 ? -1.819 -8.994 19.596 1.00 97.00 185 HIS A O 1
ATOM 1459 N N . PRO A 1 186 ? -2.248 -9.505 21.740 1.00 93.88 186 PRO A N 1
ATOM 1460 C CA . PRO A 1 186 ? -3.417 -8.619 21.848 1.00 93.88 186 PRO A CA 1
ATOM 1461 C C . PRO A 1 186 ? -3.153 -7.168 21.426 1.00 93.88 186 PRO A C 1
ATOM 1463 O O . PRO A 1 186 ? -4.010 -6.514 20.836 1.00 93.88 186 PRO A O 1
ATOM 1466 N N . GLY A 1 187 ? -1.943 -6.673 21.698 1.00 94.94 187 GLY A N 1
ATOM 1467 C CA . GLY A 1 187 ? -1.499 -5.331 21.314 1.00 94.94 187 GLY A CA 1
ATOM 1468 C C . GLY A 1 187 ? -0.910 -5.210 19.903 1.00 94.94 187 GLY A C 1
ATOM 1469 O O . GLY A 1 187 ? -0.474 -4.121 19.545 1.00 94.94 187 GLY A O 1
ATOM 1470 N N . ALA A 1 188 ? -0.839 -6.293 19.121 1.00 97.75 188 ALA A N 1
ATOM 1471 C CA . ALA A 1 188 ? -0.191 -6.257 17.813 1.00 97.75 188 ALA A CA 1
ATOM 1472 C C . ALA A 1 188 ? -1.047 -5.555 16.753 1.00 97.75 188 ALA A C 1
ATOM 1474 O O . ALA A 1 188 ? -2.236 -5.853 16.583 1.00 97.75 188 ALA A O 1
ATOM 1475 N N . VAL A 1 189 ? -0.402 -4.703 15.963 1.00 98.38 189 VAL A N 1
ATOM 1476 C CA . VAL A 1 189 ? -0.852 -4.367 14.611 1.00 98.38 189 VAL A CA 1
ATOM 1477 C C . VAL A 1 189 ? -0.394 -5.508 13.708 1.00 98.38 189 VAL A C 1
ATOM 1479 O O . VAL A 1 189 ? 0.788 -5.832 13.694 1.00 98.38 189 VAL A O 1
ATOM 1482 N N . VAL A 1 190 ? -1.313 -6.168 13.007 1.00 98.50 190 VAL A N 1
ATOM 1483 C CA . VAL A 1 190 ? -0.945 -7.253 12.084 1.00 98.50 190 VAL A CA 1
ATOM 1484 C C . VAL A 1 190 ? -0.557 -6.637 10.753 1.00 98.50 190 VAL A C 1
ATOM 1486 O O . VAL A 1 190 ? -1.349 -5.886 10.186 1.00 98.50 190 VAL A O 1
ATOM 1489 N N . VAL A 1 191 ? 0.644 -6.945 10.278 1.00 98.31 191 VAL A N 1
ATOM 1490 C CA . VAL A 1 191 ? 1.235 -6.339 9.084 1.00 98.31 191 VAL A CA 1
ATOM 1491 C C . VAL A 1 191 ? 1.470 -7.416 8.035 1.00 98.31 191 VAL A C 1
ATOM 1493 O O . VAL A 1 191 ? 2.013 -8.471 8.355 1.00 98.31 191 VAL A O 1
ATOM 1496 N N . MET A 1 192 ? 1.058 -7.137 6.802 1.00 97.12 192 MET A N 1
ATOM 1497 C CA . MET A 1 192 ? 1.470 -7.845 5.590 1.00 97.12 192 MET A CA 1
ATOM 1498 C C . MET A 1 192 ? 2.350 -6.903 4.773 1.00 97.12 192 MET A C 1
ATOM 1500 O O . MET A 1 192 ? 1.937 -5.773 4.531 1.00 97.12 192 MET A O 1
ATOM 1504 N N . SER A 1 193 ? 3.517 -7.362 4.335 1.00 96.06 193 SER A N 1
ATOM 1505 C CA . SER A 1 193 ? 4.455 -6.588 3.511 1.00 96.06 193 SER A CA 1
ATOM 1506 C C . SER A 1 193 ? 5.207 -7.530 2.577 1.00 96.06 193 SER A C 1
ATOM 1508 O O . SER A 1 193 ? 6.347 -7.902 2.833 1.00 96.06 193 SER A O 1
ATOM 1510 N N . VAL A 1 194 ? 4.519 -8.063 1.570 1.00 93.44 194 VAL A N 1
ATOM 1511 C CA . VAL A 1 194 ? 5.090 -9.039 0.627 1.00 93.44 194 VAL A CA 1
ATOM 1512 C C . VAL A 1 194 ? 5.592 -8.283 -0.602 1.00 93.44 194 VAL A C 1
ATOM 1514 O O . VAL A 1 194 ? 4.819 -7.570 -1.240 1.00 93.44 194 VAL A O 1
ATOM 1517 N N . ASP A 1 195 ? 6.869 -8.442 -0.942 1.00 89.75 195 ASP A N 1
ATOM 1518 C CA . ASP A 1 195 ? 7.548 -7.696 -2.015 1.00 89.75 195 ASP A CA 1
ATOM 1519 C C . ASP A 1 195 ? 7.316 -8.274 -3.424 1.00 89.75 195 ASP A C 1
ATOM 1521 O O . ASP A 1 195 ? 7.556 -7.609 -4.432 1.00 89.75 195 ASP A O 1
ATOM 1525 N N . ASN A 1 196 ? 6.801 -9.501 -3.511 1.00 88.81 196 ASN A N 1
ATOM 1526 C CA . ASN A 1 196 ? 6.615 -10.245 -4.755 1.00 88.81 196 ASN A CA 1
ATOM 1527 C C . ASN A 1 196 ? 5.164 -10.709 -4.981 1.00 88.81 196 ASN A C 1
ATOM 1529 O O . ASN A 1 196 ? 4.930 -11.752 -5.591 1.00 88.81 196 ASN A O 1
ATOM 1533 N N . LEU A 1 197 ? 4.175 -9.909 -4.565 1.00 90.56 197 LEU A N 1
ATOM 1534 C CA . LEU A 1 197 ? 2.743 -10.225 -4.709 1.00 90.56 197 LEU A CA 1
ATOM 1535 C C . LEU A 1 197 ? 2.266 -10.654 -6.111 1.00 90.56 197 LEU A C 1
ATOM 1537 O O . LEU A 1 197 ? 1.336 -11.456 -6.166 1.00 90.56 197 LEU A O 1
ATOM 1541 N N . PRO A 1 198 ? 2.846 -10.219 -7.251 1.00 87.62 198 PRO A N 1
ATOM 1542 C CA . PRO A 1 198 ? 2.470 -10.783 -8.551 1.00 87.62 198 PRO A CA 1
ATOM 1543 C C . PRO A 1 198 ? 2.612 -12.314 -8.632 1.00 87.62 198 PRO A C 1
ATOM 1545 O O . PRO A 1 198 ? 1.905 -12.952 -9.409 1.00 87.62 198 PRO A O 1
ATOM 1548 N N . CYS A 1 199 ? 3.476 -12.919 -7.811 1.00 88.38 199 CYS A N 1
ATOM 1549 C CA . CYS A 1 199 ? 3.653 -14.368 -7.733 1.00 88.38 199 CYS A CA 1
ATOM 1550 C C . CYS A 1 199 ? 2.475 -15.108 -7.075 1.00 88.38 199 CYS A C 1
ATOM 1552 O O . CYS A 1 199 ? 2.398 -16.323 -7.217 1.00 88.38 199 CYS A O 1
ATOM 1554 N N . GLU A 1 200 ? 1.543 -14.410 -6.417 1.00 90.00 200 GLU A N 1
ATOM 1555 C CA . GLU A 1 200 ? 0.295 -15.000 -5.902 1.00 90.00 200 GLU A CA 1
ATOM 1556 C C . GLU A 1 200 ? -0.719 -15.299 -7.017 1.00 90.00 200 GLU A C 1
ATOM 1558 O O . GLU A 1 200 ? -1.602 -16.133 -6.846 1.00 90.00 200 GLU A O 1
ATOM 1563 N N . LEU A 1 201 ? -0.600 -14.643 -8.177 1.00 91.62 201 LEU A N 1
ATOM 1564 C CA . LEU A 1 201 ? -1.391 -14.921 -9.382 1.00 91.62 201 LEU A CA 1
ATOM 1565 C C . LEU A 1 201 ? -0.450 -15.024 -10.597 1.00 91.62 201 LEU A C 1
ATOM 1567 O O . LEU A 1 201 ? -0.500 -14.191 -11.509 1.00 91.62 201 LEU A O 1
ATOM 1571 N N . PRO A 1 202 ? 0.441 -16.035 -10.627 1.00 90.31 202 PRO A N 1
ATOM 1572 C CA . PRO A 1 202 ? 1.578 -16.060 -11.544 1.00 90.31 202 PRO A CA 1
ATOM 1573 C C . PRO A 1 202 ? 1.148 -16.192 -13.006 1.00 90.31 202 PRO A C 1
ATOM 1575 O O . PRO A 1 202 ? 1.824 -15.669 -13.893 1.00 90.31 202 PRO A O 1
ATOM 1578 N N . LYS A 1 203 ? 0.011 -16.852 -13.268 1.00 91.44 203 LYS A N 1
ATOM 1579 C CA . LYS A 1 203 ? -0.565 -16.965 -14.610 1.00 91.44 203 LYS A CA 1
ATOM 1580 C C . LYS A 1 203 ? -0.999 -15.598 -15.141 1.00 91.44 203 LYS A C 1
ATOM 1582 O O . LYS A 1 203 ? -0.464 -15.166 -16.159 1.00 91.44 203 LYS A O 1
ATOM 1587 N N . ASP A 1 204 ? -1.900 -14.911 -14.434 1.00 92.94 204 ASP A N 1
ATOM 1588 C CA . ASP A 1 204 ? -2.393 -13.585 -14.831 1.00 92.94 204 ASP A CA 1
ATOM 1589 C C . ASP A 1 204 ? -1.239 -12.572 -14.950 1.00 92.94 204 ASP A C 1
ATOM 1591 O O . ASP A 1 204 ? -1.188 -11.781 -15.894 1.00 92.94 204 ASP A O 1
ATOM 1595 N N . ALA A 1 205 ? -0.269 -12.622 -14.027 1.00 91.69 205 ALA A N 1
ATOM 1596 C CA . ALA A 1 205 ? 0.920 -11.773 -14.075 1.00 91.69 205 ALA A CA 1
ATOM 1597 C C . ALA A 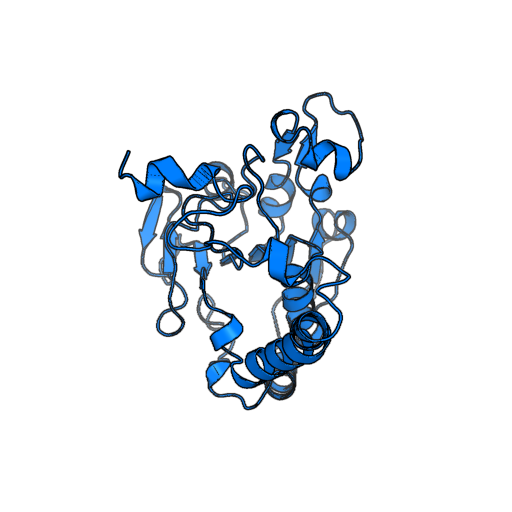1 205 ? 1.777 -12.037 -15.327 1.00 91.69 205 ALA A C 1
ATOM 1599 O O . ALA A 1 205 ? 2.232 -11.089 -15.971 1.00 91.69 205 ALA A O 1
ATOM 1600 N N . SER A 1 206 ? 1.975 -13.308 -15.694 1.00 93.69 206 SER A N 1
ATOM 1601 C CA . SER A 1 206 ? 2.762 -13.701 -16.871 1.00 93.69 206 SER A CA 1
ATOM 1602 C C . SER A 1 206 ? 2.071 -13.322 -18.180 1.00 93.69 206 SER A C 1
ATOM 1604 O O . SER A 1 206 ? 2.722 -12.795 -19.082 1.00 93.69 206 SER A O 1
ATOM 1606 N N . GLU A 1 207 ? 0.759 -13.549 -18.282 1.00 94.50 207 GLU A N 1
ATOM 1607 C CA . GLU A 1 207 ? -0.050 -13.153 -19.441 1.00 94.50 207 GLU A CA 1
ATOM 1608 C C . GLU A 1 207 ? -0.017 -11.628 -19.620 1.00 94.50 207 GLU A C 1
ATOM 1610 O O . GLU A 1 207 ? 0.363 -11.139 -20.686 1.00 94.50 207 GLU A O 1
ATOM 1615 N N . GLY A 1 208 ? -0.280 -10.867 -18.551 1.00 92.50 208 GLY A N 1
ATOM 1616 C CA . GLY A 1 208 ? -0.240 -9.403 -18.587 1.00 92.50 208 GLY A CA 1
ATOM 1617 C C . GLY A 1 208 ? 1.143 -8.838 -18.930 1.00 92.50 208 GLY A C 1
ATOM 1618 O O . GLY A 1 208 ? 1.251 -7.895 -19.719 1.00 92.50 208 GLY A O 1
ATOM 1619 N N . PHE A 1 209 ? 2.222 -9.419 -18.392 1.00 93.44 209 PHE A N 1
ATOM 1620 C CA . PHE A 1 209 ? 3.587 -9.045 -18.775 1.00 93.44 209 PHE A CA 1
ATOM 1621 C C . PHE A 1 209 ? 3.852 -9.330 -20.258 1.00 93.44 209 PHE A C 1
ATOM 1623 O O . PHE A 1 209 ? 4.350 -8.455 -20.970 1.00 93.44 209 PHE A O 1
ATOM 1630 N N . GLY A 1 210 ? 3.487 -10.525 -20.732 1.00 96.56 210 GLY A N 1
ATOM 1631 C CA . GLY A 1 210 ? 3.667 -10.945 -22.120 1.00 96.56 210 GLY A CA 1
ATOM 1632 C C . GLY A 1 210 ? 2.951 -10.025 -23.105 1.00 96.56 210 GLY A C 1
ATOM 1633 O O . GLY A 1 210 ? 3.553 -9.587 -24.083 1.00 96.56 210 GLY A O 1
ATOM 1634 N N . GLU A 1 211 ? 1.701 -9.656 -22.825 1.00 96.44 211 GLU A N 1
ATOM 1635 C CA . GLU A 1 211 ? 0.934 -8.713 -23.646 1.00 96.44 211 GLU A CA 1
ATOM 1636 C C . GLU A 1 211 ? 1.610 -7.343 -23.749 1.00 96.44 211 GLU A C 1
ATOM 1638 O O . GLU A 1 211 ? 1.765 -6.805 -24.849 1.00 96.44 211 GLU A O 1
ATOM 1643 N N . MET A 1 212 ? 2.055 -6.778 -22.620 1.00 94.19 212 MET A N 1
ATOM 1644 C CA . MET A 1 212 ? 2.763 -5.493 -22.615 1.00 94.19 212 MET A CA 1
ATOM 1645 C C . MET A 1 212 ? 4.095 -5.588 -23.366 1.00 94.19 212 MET A C 1
ATOM 1647 O O . MET A 1 212 ? 4.431 -4.694 -24.145 1.00 94.19 212 MET A O 1
ATOM 1651 N N . PHE A 1 213 ? 4.840 -6.677 -23.176 1.00 95.31 213 PHE A N 1
ATOM 1652 C CA . PHE A 1 213 ? 6.115 -6.905 -23.847 1.00 95.31 213 PHE A CA 1
ATOM 1653 C C . PHE A 1 213 ? 5.941 -7.023 -25.368 1.00 95.31 213 PHE A C 1
ATOM 1655 O O . PHE A 1 213 ? 6.623 -6.328 -26.124 1.00 95.31 213 PHE A O 1
ATOM 1662 N N . MET A 1 214 ? 4.977 -7.826 -25.827 1.00 96.94 214 MET A N 1
ATOM 1663 C CA . MET A 1 214 ? 4.660 -7.989 -27.250 1.00 96.94 214 MET A CA 1
ATOM 1664 C C . MET A 1 214 ? 4.169 -6.695 -27.895 1.00 96.94 214 MET A C 1
ATOM 1666 O O . MET A 1 214 ? 4.501 -6.417 -29.043 1.00 96.94 214 MET A O 1
ATOM 1670 N N . LYS A 1 215 ? 3.385 -5.895 -27.169 1.00 95.56 215 LYS A N 1
ATOM 1671 C CA . LYS A 1 215 ? 2.800 -4.662 -27.700 1.00 95.56 215 LYS A CA 1
ATOM 1672 C C . LYS A 1 215 ? 3.789 -3.502 -27.763 1.00 95.56 215 LYS A C 1
ATOM 1674 O O . LYS A 1 215 ? 3.739 -2.730 -28.715 1.00 95.56 215 LYS A O 1
ATOM 1679 N N . TYR A 1 216 ? 4.637 -3.345 -26.748 1.00 93.94 216 TYR A N 1
ATOM 1680 C CA . TYR A 1 216 ? 5.465 -2.145 -26.591 1.00 93.94 216 TYR A CA 1
ATOM 1681 C C . TYR A 1 216 ? 6.955 -2.391 -26.820 1.00 93.94 216 TYR A C 1
ATOM 1683 O O . TYR A 1 216 ? 7.634 -1.505 -27.326 1.00 93.94 216 TYR A O 1
ATOM 1691 N N . VAL A 1 217 ? 7.478 -3.568 -26.469 1.00 95.12 217 VAL A N 1
ATOM 1692 C CA . VAL A 1 217 ? 8.927 -3.827 -26.500 1.00 95.12 217 VAL A CA 1
ATOM 1693 C C . VAL A 1 217 ? 9.347 -4.518 -27.793 1.00 95.12 217 VAL A C 1
ATOM 1695 O O . VAL A 1 217 ? 10.287 -4.063 -28.436 1.00 95.12 217 VAL A O 1
ATOM 1698 N N . ILE A 1 218 ? 8.637 -5.567 -28.224 1.00 96.50 218 ILE A N 1
ATOM 1699 C CA . ILE A 1 218 ? 8.978 -6.289 -29.465 1.00 96.50 218 ILE A CA 1
ATOM 1700 C C . ILE A 1 218 ? 9.027 -5.354 -30.688 1.00 96.50 218 ILE A C 1
ATOM 1702 O O . ILE A 1 218 ? 10.022 -5.409 -31.411 1.00 96.50 218 ILE A O 1
ATOM 1706 N N . PRO A 1 219 ? 8.049 -4.456 -30.930 1.00 97.12 219 PRO A N 1
ATOM 1707 C CA . PRO A 1 219 ? 8.081 -3.586 -32.106 1.00 97.12 219 PRO A CA 1
ATOM 1708 C C . PRO A 1 219 ? 9.274 -2.626 -32.125 1.00 97.12 219 PRO A C 1
ATOM 1710 O O . PRO A 1 219 ? 9.731 -2.263 -33.207 1.00 97.12 219 PRO A O 1
ATOM 1713 N N . ALA A 1 220 ? 9.806 -2.254 -30.953 1.00 96.88 220 ALA A N 1
ATOM 1714 C CA . ALA A 1 220 ? 10.940 -1.341 -30.836 1.00 96.88 220 ALA A CA 1
ATOM 1715 C C . ALA A 1 220 ? 12.222 -1.897 -31.489 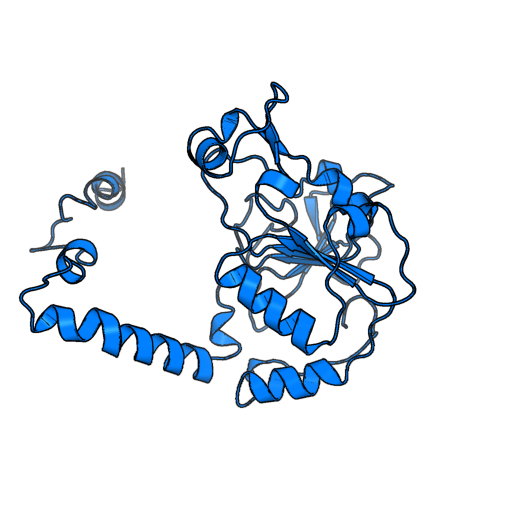1.00 96.88 220 ALA A C 1
ATOM 1717 O O . ALA A 1 220 ? 13.060 -1.135 -31.964 1.00 96.88 220 ALA A O 1
ATOM 1718 N N . PHE A 1 221 ? 12.353 -3.227 -31.587 1.00 96.38 221 PHE A N 1
ATOM 1719 C CA . PHE A 1 221 ? 13.474 -3.884 -32.273 1.00 96.38 221 PHE A CA 1
ATOM 1720 C C . PHE A 1 221 ? 13.410 -3.793 -33.801 1.00 96.38 221 PHE A C 1
ATOM 1722 O O . PHE A 1 221 ? 14.421 -4.014 -34.461 1.00 96.38 221 PHE A O 1
ATOM 1729 N N . PHE A 1 222 ? 12.240 -3.491 -34.367 1.00 97.25 222 PHE A N 1
ATOM 1730 C CA . PHE A 1 222 ? 12.002 -3.538 -35.814 1.00 97.25 222 PHE A CA 1
ATOM 1731 C C . PHE A 1 222 ? 11.600 -2.185 -36.407 1.00 97.25 222 PHE A C 1
ATOM 1733 O O . PHE A 1 222 ? 11.369 -2.096 -37.610 1.00 97.25 222 PHE A O 1
ATOM 1740 N N . ASN A 1 223 ? 11.486 -1.142 -35.582 1.00 96.38 223 ASN A N 1
ATOM 1741 C CA . ASN A 1 223 ? 11.067 0.196 -36.001 1.00 96.38 223 ASN A CA 1
ATOM 1742 C C . ASN A 1 223 ? 12.147 1.265 -35.764 1.00 96.38 223 ASN A C 1
ATOM 1744 O O . ASN A 1 223 ? 11.808 2.433 -35.569 1.00 96.38 223 ASN A O 1
ATOM 1748 N N . ASP A 1 224 ? 13.416 0.846 -35.741 1.00 96.56 224 ASP A N 1
ATOM 1749 C CA . ASP A 1 224 ? 14.576 1.690 -35.426 1.00 96.56 224 ASP A CA 1
ATOM 1750 C C . ASP A 1 224 ? 14.473 2.381 -34.055 1.00 96.56 224 ASP A C 1
ATOM 1752 O O . ASP A 1 224 ? 14.902 3.521 -33.882 1.00 96.56 224 ASP A O 1
ATOM 1756 N N . ASP A 1 225 ? 13.879 1.690 -33.074 1.00 96.38 225 ASP A N 1
ATOM 1757 C CA . ASP A 1 225 ? 13.609 2.200 -31.727 1.00 96.38 225 ASP A CA 1
ATOM 1758 C C . ASP A 1 225 ? 12.946 3.588 -31.736 1.00 96.38 225 ASP A C 1
ATOM 1760 O O . ASP A 1 225 ? 13.344 4.497 -31.007 1.00 96.38 225 ASP A O 1
ATOM 1764 N N . LYS A 1 226 ? 11.918 3.765 -32.579 1.00 96.38 226 LYS A N 1
ATOM 1765 C CA . LYS A 1 226 ? 11.245 5.055 -32.831 1.00 96.38 226 LYS A CA 1
ATOM 1766 C C . LYS A 1 226 ? 10.879 5.832 -31.560 1.00 96.38 226 LYS A C 1
ATOM 1768 O O . LYS A 1 226 ? 10.974 7.057 -31.535 1.00 96.38 226 LYS A O 1
ATOM 1773 N N . ASP A 1 227 ? 10.447 5.123 -30.520 1.00 95.00 227 ASP A N 1
ATOM 1774 C CA . ASP A 1 227 ? 10.012 5.710 -29.249 1.00 95.00 227 ASP A CA 1
ATOM 1775 C C . ASP A 1 227 ? 11.126 5.724 -28.185 1.00 95.00 227 ASP A C 1
ATOM 1777 O O . ASP A 1 227 ? 10.874 6.081 -27.030 1.00 95.00 227 ASP A O 1
ATOM 1781 N N . GLY A 1 228 ? 12.353 5.326 -28.535 1.00 95.44 228 GLY A N 1
ATOM 1782 C CA . GLY A 1 228 ? 13.536 5.278 -27.671 1.00 95.44 228 GLY A CA 1
ATOM 1783 C C . GLY A 1 228 ? 13.432 4.286 -26.509 1.00 95.44 228 GLY A C 1
ATOM 1784 O O . GLY A 1 228 ? 14.024 4.520 -25.453 1.00 95.44 228 GLY A O 1
ATOM 1785 N N . ILE A 1 229 ? 12.599 3.250 -26.628 1.00 95.25 229 ILE A N 1
ATOM 1786 C CA . ILE A 1 229 ? 12.344 2.264 -25.570 1.00 95.25 229 ILE A CA 1
ATOM 1787 C C . ILE A 1 229 ? 13.613 1.462 -25.292 1.00 95.25 229 ILE A C 1
ATOM 1789 O O . ILE A 1 229 ? 14.016 1.359 -24.132 1.00 95.25 229 ILE A O 1
ATOM 1793 N N . LEU A 1 230 ? 14.262 0.938 -26.333 1.00 95.44 230 LEU A N 1
ATOM 1794 C CA . LEU A 1 230 ? 15.467 0.118 -26.198 1.00 95.44 230 LEU A CA 1
ATOM 1795 C C . LEU A 1 230 ? 16.635 0.952 -25.675 1.00 95.44 230 LEU A C 1
ATOM 1797 O O . LEU A 1 230 ? 17.299 0.548 -24.722 1.00 95.44 230 LEU A O 1
ATOM 1801 N N . ALA A 1 231 ? 16.831 2.152 -26.224 1.00 94.69 231 ALA A N 1
ATOM 1802 C CA . ALA A 1 231 ? 17.877 3.071 -25.791 1.00 94.69 231 ALA A CA 1
ATOM 1803 C C . ALA A 1 231 ? 17.730 3.462 -24.312 1.00 94.69 231 ALA A C 1
ATOM 1805 O O . ALA A 1 231 ? 18.720 3.514 -23.584 1.00 94.69 231 ALA A O 1
ATOM 1806 N N . ARG A 1 232 ? 16.500 3.707 -23.832 1.00 95.06 232 ARG A N 1
ATOM 1807 C CA . ARG A 1 232 ? 16.250 4.000 -22.408 1.00 95.06 232 ARG A CA 1
ATOM 1808 C C . ARG A 1 232 ? 16.369 2.771 -21.508 1.00 95.06 232 ARG A C 1
ATOM 1810 O O . ARG A 1 232 ? 16.682 2.944 -20.332 1.00 95.06 232 ARG A O 1
ATOM 1817 N N . ALA A 1 233 ? 16.096 1.574 -22.028 1.00 94.38 233 ALA A N 1
ATOM 1818 C CA . ALA A 1 233 ? 16.209 0.316 -21.292 1.00 94.38 233 ALA A CA 1
ATOM 1819 C C . ALA A 1 233 ? 17.656 -0.208 -21.209 1.00 94.38 233 ALA A C 1
ATOM 1821 O O . ALA A 1 233 ? 17.965 -1.021 -20.339 1.00 94.38 233 ALA A O 1
ATOM 1822 N N . GLN A 1 234 ? 18.556 0.251 -22.084 1.00 95.19 234 GLN A N 1
ATOM 1823 C CA . GLN A 1 234 ? 19.949 -0.188 -22.114 1.00 95.19 234 GLN A CA 1
ATOM 1824 C C . GLN A 1 234 ? 20.772 0.424 -20.966 1.00 95.19 234 GLN A C 1
ATOM 1826 O O . GLN A 1 234 ? 21.230 1.567 -21.041 1.00 95.19 234 GLN A O 1
ATOM 1831 N N . ILE A 1 235 ? 21.012 -0.370 -19.918 1.00 96.25 235 ILE A N 1
ATOM 1832 C CA . ILE A 1 235 ? 21.833 0.037 -18.763 1.00 96.25 235 ILE A CA 1
ATOM 1833 C C . ILE A 1 235 ? 23.321 0.081 -19.127 1.00 96.25 235 ILE A C 1
ATOM 1835 O O . ILE A 1 235 ? 24.014 1.043 -18.794 1.00 96.25 235 ILE A O 1
ATOM 1839 N N . THR A 1 236 ? 23.811 -0.938 -19.838 1.00 96.25 236 THR A N 1
ATOM 1840 C CA . THR A 1 236 ? 25.222 -1.063 -20.218 1.00 96.25 236 THR A CA 1
ATOM 1841 C C . THR A 1 236 ? 25.406 -1.246 -21.722 1.00 96.25 236 THR A C 1
ATOM 1843 O O . THR A 1 236 ? 24.576 -1.836 -22.419 1.00 96.25 236 THR A O 1
ATOM 1846 N N . LYS A 1 237 ? 26.528 -0.736 -22.231 1.00 95.75 237 LYS A N 1
ATOM 1847 C CA . LYS A 1 237 ? 27.006 -0.942 -23.597 1.00 95.75 237 LYS A CA 1
ATOM 1848 C C . LYS A 1 237 ? 28.523 -1.104 -23.568 1.00 95.75 237 LYS A C 1
ATOM 1850 O O . LYS A 1 237 ? 29.209 -0.317 -22.923 1.00 95.75 237 LYS A O 1
ATOM 1855 N N . ASP A 1 238 ? 29.032 -2.146 -24.223 1.00 95.19 238 ASP A N 1
ATOM 1856 C CA . ASP A 1 238 ? 30.471 -2.447 -24.308 1.00 95.19 238 ASP A CA 1
ATOM 1857 C C . ASP A 1 238 ? 31.169 -2.489 -22.932 1.00 95.19 238 ASP A C 1
ATOM 1859 O O . ASP A 1 238 ? 32.265 -1.963 -22.738 1.00 95.19 238 ASP A O 1
ATOM 1863 N N . GLY A 1 239 ? 30.490 -3.083 -21.943 1.00 93.81 239 GLY A N 1
ATOM 1864 C CA . GLY A 1 239 ? 30.991 -3.215 -20.571 1.00 93.81 239 GLY A CA 1
ATOM 1865 C C . GLY A 1 239 ? 30.966 -1.929 -19.736 1.00 93.81 239 GLY A C 1
ATOM 1866 O O . GLY A 1 239 ? 31.479 -1.935 -18.622 1.00 93.81 239 GLY A O 1
ATOM 1867 N N . LYS A 1 240 ? 30.379 -0.835 -20.237 1.00 96.00 240 LYS A N 1
ATOM 1868 C CA . LYS A 1 240 ? 30.283 0.456 -19.535 1.00 96.00 240 LYS A CA 1
ATOM 1869 C C . LYS A 1 240 ? 28.832 0.872 -19.329 1.00 96.00 240 LYS A C 1
ATOM 1871 O O . LYS A 1 240 ? 27.969 0.526 -20.135 1.00 96.00 240 LYS A O 1
ATOM 1876 N N . LEU A 1 241 ? 28.567 1.635 -18.269 1.00 97.19 241 LEU A N 1
ATOM 1877 C CA . LEU A 1 241 ? 27.261 2.261 -18.054 1.00 97.19 241 LEU A CA 1
ATOM 1878 C C . LEU A 1 241 ? 26.962 3.253 -19.186 1.00 97.19 241 LEU A C 1
ATOM 1880 O O . LEU A 1 241 ? 27.841 3.997 -19.627 1.00 97.19 241 LEU A O 1
ATOM 1884 N N . THR A 1 242 ? 25.720 3.267 -19.668 1.00 96.81 242 THR A N 1
ATOM 1885 C CA . THR A 1 242 ? 25.272 4.294 -20.617 1.00 96.81 242 THR A CA 1
ATOM 1886 C C . THR A 1 242 ? 25.061 5.633 -19.890 1.00 96.81 242 THR A C 1
ATOM 1888 O O . THR A 1 242 ? 24.878 5.646 -18.669 1.00 96.81 242 THR A O 1
ATOM 1891 N N . PRO A 1 243 ? 25.054 6.787 -20.594 1.00 96.00 243 PRO A N 1
ATOM 1892 C CA . PRO A 1 243 ? 25.013 8.106 -19.948 1.00 96.00 243 PRO A CA 1
ATOM 1893 C C . PRO A 1 243 ? 23.861 8.306 -18.954 1.00 96.00 243 PRO A C 1
ATOM 1895 O O . PRO A 1 243 ? 24.031 8.969 -17.937 1.00 96.00 243 PRO A O 1
ATOM 1898 N N . ARG A 1 244 ? 22.698 7.694 -19.214 1.00 95.19 244 ARG A N 1
ATOM 1899 C CA . ARG A 1 244 ? 21.521 7.771 -18.335 1.00 95.19 244 ARG A CA 1
ATOM 1900 C C . ARG A 1 244 ? 21.755 7.124 -16.967 1.00 95.19 244 ARG A C 1
ATOM 1902 O O . ARG A 1 244 ? 21.159 7.560 -15.990 1.00 95.19 244 ARG A O 1
ATOM 1909 N N . PHE A 1 245 ? 22.601 6.100 -16.905 1.00 96.06 245 PHE A N 1
ATOM 1910 C CA . PHE A 1 245 ? 22.878 5.326 -15.695 1.00 96.06 245 PHE A CA 1
ATOM 1911 C C . PHE A 1 245 ? 24.250 5.644 -15.093 1.00 96.06 245 PHE A C 1
ATOM 1913 O O . PHE A 1 245 ? 24.678 4.966 -14.166 1.00 96.06 245 PHE A O 1
ATOM 1920 N N . ALA A 1 246 ? 24.928 6.696 -15.570 1.00 95.25 246 ALA A N 1
ATOM 1921 C CA . ALA A 1 246 ? 26.243 7.102 -15.074 1.00 95.25 246 ALA A CA 1
ATOM 1922 C C . ALA A 1 246 ? 26.257 7.414 -13.564 1.00 95.25 246 ALA A C 1
ATOM 1924 O O . ALA A 1 246 ? 27.289 7.260 -12.920 1.00 95.25 246 ALA A O 1
ATOM 1925 N N . TYR A 1 247 ? 25.108 7.780 -12.984 1.00 94.25 247 TYR A N 1
ATOM 1926 C CA . TYR A 1 247 ? 24.951 7.992 -11.540 1.00 94.25 247 TYR A CA 1
ATOM 1927 C C . TYR A 1 247 ? 25.199 6.727 -10.693 1.00 94.25 247 TYR A C 1
ATOM 1929 O O . TYR A 1 247 ? 25.375 6.834 -9.486 1.00 94.25 247 TYR A O 1
ATOM 1937 N N . LEU A 1 248 ? 25.220 5.537 -11.304 1.00 95.19 248 LEU A N 1
ATOM 1938 C CA . LEU A 1 248 ? 25.536 4.270 -10.637 1.00 95.19 248 LEU A CA 1
ATOM 1939 C C . LEU A 1 248 ? 27.038 3.939 -10.645 1.00 95.19 248 LEU A C 1
ATOM 1941 O O . LEU A 1 248 ? 27.421 2.901 -10.111 1.00 95.19 248 LEU A O 1
ATOM 1945 N N . GLN A 1 249 ? 27.895 4.766 -11.260 1.00 96.00 249 GLN A N 1
ATOM 1946 C CA . GLN A 1 249 ? 29.315 4.434 -11.425 1.00 96.00 249 GLN A CA 1
ATOM 1947 C C . GLN A 1 249 ? 30.039 4.271 -10.084 1.00 96.00 249 GLN A C 1
ATOM 1949 O O . GLN A 1 249 ? 30.820 3.337 -9.944 1.00 96.00 249 GLN A O 1
ATOM 1954 N N . ASP A 1 250 ? 29.740 5.109 -9.090 1.00 95.56 250 ASP A N 1
ATOM 1955 C CA . ASP A 1 250 ? 30.351 4.991 -7.760 1.00 95.56 250 ASP A CA 1
ATOM 1956 C C . ASP A 1 250 ? 30.000 3.651 -7.094 1.00 95.56 250 ASP A C 1
ATOM 1958 O O . ASP A 1 250 ? 30.883 2.979 -6.565 1.00 95.56 250 ASP A O 1
ATOM 1962 N N . TYR A 1 251 ? 28.748 3.196 -7.231 1.00 93.19 251 TYR A N 1
ATOM 1963 C CA . TYR A 1 251 ? 28.325 1.875 -6.755 1.00 93.19 251 TYR A CA 1
ATOM 1964 C C . TYR A 1 251 ? 29.076 0.738 -7.466 1.00 93.19 251 TYR A C 1
ATOM 1966 O O . TYR A 1 251 ? 29.512 -0.213 -6.821 1.00 93.19 251 TYR A O 1
ATOM 1974 N N . VAL A 1 252 ? 29.262 0.837 -8.789 1.00 92.44 252 VAL A N 1
ATOM 1975 C CA . VAL A 1 252 ? 30.036 -0.144 -9.576 1.00 92.44 252 VAL A CA 1
ATOM 1976 C C . VAL A 1 252 ? 31.510 -0.170 -9.157 1.00 92.44 252 VAL A C 1
ATOM 1978 O O . VAL A 1 252 ? 32.113 -1.241 -9.108 1.00 92.44 252 VAL A O 1
ATOM 1981 N N . ASP A 1 253 ? 32.075 0.989 -8.825 1.00 94.50 253 ASP A N 1
ATOM 1982 C CA . ASP A 1 253 ? 33.453 1.137 -8.352 1.00 94.50 253 ASP A CA 1
ATOM 1983 C C . ASP A 1 253 ? 33.635 0.718 -6.876 1.00 94.50 253 ASP A C 1
ATOM 1985 O O . ASP A 1 253 ? 34.770 0.660 -6.399 1.00 94.50 253 ASP A O 1
ATOM 1989 N N . GLY A 1 254 ? 32.546 0.436 -6.148 1.00 91.44 254 GLY A N 1
ATOM 1990 C CA . GLY A 1 254 ? 32.564 0.098 -4.721 1.00 91.44 254 GLY A CA 1
ATOM 1991 C C . GLY A 1 254 ? 32.904 1.278 -3.803 1.00 91.44 254 GLY A C 1
ATOM 1992 O O . GLY A 1 254 ? 33.537 1.068 -2.766 1.00 91.44 254 GLY A O 1
ATOM 1993 N N . LYS A 1 255 ? 32.544 2.501 -4.206 1.00 80.38 255 LYS A N 1
ATOM 1994 C CA . LYS A 1 255 ? 32.778 3.749 -3.463 1.00 80.38 255 LYS A CA 1
ATOM 1995 C C . LYS A 1 255 ? 31.590 4.160 -2.601 1.00 80.38 255 LYS A C 1
ATOM 1997 O O . LYS A 1 255 ? 30.440 3.829 -2.966 1.00 80.38 255 LYS A O 1
#

pLDDT: mean 95.14, std 3.24, range [79.62, 98.88]

Secondary structure (DSSP, 8-state):
-GGGT------GGGSSSHHHHHHHHTTPPP-S-EEEEE-SSHHHHHHHHHHHHTTPEE--HHHHHH---SS-EEEEE-GGGSEEETT-----HHHHHH-GGGEEE-THHHHTT-SEEEE-----TTPPPSB-HHHHHSTT----EEEESS--TTSSBTT--S-B-SSS--EEEETTTTEEE-TTSTTPEEEE-BTTGGGGSHHHHHHHHHHHIIIIIGGGGTTTTTTSHHHHH--EETTEE-GGGGGGHHHHHT-